Protein AF-A0A7C5MKE1-F1 (afdb_monomer)

Foldseek 3Di:
DDDDPPPVQPPLVPQDFDALDPLRPDSLLSSLLSLLVLCVQACLLCLDCVNFPFPPVLPVLSVCLNVLSVVLNVLSVVLVVLSVCLVPDDPVPVVVNVVSVVVNVVSVVVSLVSSLVSLVSQLVSLVVCVVCVVVVHGTGPFQQDADDRPDDDYPSHRPGSVVSSVVSNSSSVVSNVSSPDPDDDDPDD

Solvent-accessible surface area (backbone atoms only — not comparable to full-atom values): 10903 Å² total; per-residue (Å²): 139,77,82,76,80,78,77,80,47,88,58,67,75,74,56,73,73,45,59,76,42,102,65,52,80,53,66,64,58,13,41,55,45,28,53,50,51,48,42,55,67,52,48,52,53,41,56,29,74,88,30,48,41,48,38,75,75,57,41,61,57,45,62,46,50,62,56,56,49,52,54,50,54,49,54,54,52,53,50,49,52,49,44,46,47,55,74,67,52,59,84,87,47,52,72,62,45,53,52,45,52,56,47,47,62,51,51,54,54,49,50,55,52,52,51,51,52,52,41,52,53,51,43,53,54,49,49,50,49,57,50,39,46,74,73,71,42,84,37,66,75,48,44,78,39,64,25,72,61,89,79,72,97,44,92,49,50,72,31,30,28,49,55,40,50,52,48,50,47,51,47,37,51,52,52,49,51,57,73,66,59,85,75,80,78,76,91,77,131

Radius of gyration: 19.21 Å; Cα contacts (8 Å, |Δi|>4): 176; chains: 1; bounding box: 42×40×62 Å

pLDDT: mean 89.24, std 16.26, range [24.97, 98.19]

Nearest PDB structures (foldseek):
  8d9p-assembly1_A  TM=4.421E-01  e=5.742E-01  synthetic construct
  5vju-assembly1_A  TM=3.191E-01  e=3.465E-01  synthetic construct
  6z0c-assembly1_A  TM=4.442E-01  e=2.748E+00  Escherichia coli
  3mxl-assembly1_D  TM=6.143E-01  e=4.789E+00  Micromonospora sp. ATCC 39149

Secondary structure (DSSP, 8-state):
---------TTGGGS----SSTT---HHHHHHHHHHHHHHHHTTTTTSTTT--B-HHHHHHHTHHHHHHHHHHHHHHHHHHHHHHHHHS-TT-HHHHHHHHHHHHHHHHHHHHHHHHHHHHHHHHHHHHHHHHHTT---BS-TTPBP---SS--TTTTSBHHHHHHHHHHHHHHHHHHHT---------

Mean predicted aligned error: 6.06 Å

Structure (mmCIF, N/CA/C/O backbone):
data_AF-A0A7C5MKE1-F1
#
_entry.id   AF-A0A7C5MKE1-F1
#
loop_
_atom_site.group_PDB
_atom_site.id
_atom_site.type_symbol
_atom_site.label_atom_id
_atom_site.label_alt_id
_atom_site.label_comp_id
_atom_site.label_asym_id
_atom_site.label_entity_id
_atom_site.label_seq_id
_atom_site.pdbx_PDB_ins_code
_atom_site.Cartn_x
_atom_site.Cartn_y
_atom_site.Cartn_z
_atom_site.occupancy
_atom_site.B_iso_or_equiv
_atom_site.auth_seq_id
_atom_site.auth_comp_id
_atom_site.auth_asym_id
_atom_site.auth_atom_id
_atom_site.pdbx_PDB_model_num
ATOM 1 N N . MET A 1 1 ? 23.082 -26.680 0.682 1.00 35.75 1 MET A N 1
ATOM 2 C CA . MET A 1 1 ? 21.664 -26.332 0.471 1.00 35.75 1 MET A CA 1
ATOM 3 C C . MET A 1 1 ? 21.021 -26.213 1.846 1.00 35.75 1 MET A C 1
ATOM 5 O O . MET A 1 1 ? 20.936 -27.216 2.541 1.00 35.75 1 MET A O 1
ATOM 9 N N . LYS A 1 2 ? 20.712 -24.998 2.304 1.00 24.97 2 LYS A N 1
ATOM 10 C CA . LYS A 1 2 ? 19.837 -24.786 3.466 1.00 24.97 2 LYS A CA 1
ATOM 11 C C . LYS A 1 2 ? 18.535 -24.203 2.920 1.00 24.97 2 LYS A C 1
ATOM 13 O O . LYS A 1 2 ? 18.631 -23.365 2.022 1.00 24.97 2 LYS A O 1
ATOM 18 N N . PRO A 1 3 ? 17.371 -24.687 3.372 1.00 33.16 3 PRO A N 1
ATOM 19 C CA . PRO A 1 3 ? 16.098 -24.226 2.852 1.00 33.16 3 PRO A CA 1
ATOM 20 C C . PRO A 1 3 ? 15.946 -22.737 3.164 1.00 33.16 3 PRO A C 1
ATOM 22 O O . PRO A 1 3 ? 16.321 -22.279 4.244 1.00 33.16 3 PRO A O 1
ATOM 25 N N . VAL A 1 4 ? 15.437 -22.000 2.181 1.00 44.72 4 VAL A N 1
ATOM 26 C CA . VAL A 1 4 ? 14.811 -20.697 2.398 1.00 44.72 4 VAL A CA 1
ATOM 27 C C . VAL A 1 4 ? 13.725 -20.947 3.443 1.00 44.72 4 VAL A C 1
ATOM 29 O O . VAL A 1 4 ? 12.919 -21.855 3.256 1.00 44.72 4 VAL A O 1
ATOM 32 N N . GLU A 1 5 ? 13.747 -20.242 4.574 1.00 41.97 5 GLU A N 1
ATOM 33 C CA . GLU A 1 5 ? 12.576 -20.233 5.450 1.00 41.97 5 GLU A CA 1
ATOM 34 C C . GLU A 1 5 ? 11.422 -19.681 4.611 1.00 41.97 5 GLU A C 1
ATOM 36 O O . GLU A 1 5 ? 11.420 -18.497 4.272 1.00 41.97 5 GLU A O 1
ATOM 41 N N . ASP A 1 6 ? 10.495 -20.557 4.220 1.00 45.78 6 ASP A N 1
ATOM 42 C CA . ASP A 1 6 ? 9.182 -20.184 3.708 1.00 45.78 6 ASP A CA 1
ATOM 43 C C . ASP A 1 6 ? 8.559 -19.265 4.758 1.00 45.78 6 ASP A C 1
ATOM 45 O O . ASP A 1 6 ? 8.039 -19.713 5.785 1.00 45.78 6 ASP A O 1
ATOM 49 N N . LYS A 1 7 ? 8.672 -17.950 4.556 1.00 61.09 7 LYS A N 1
ATOM 50 C CA . LYS A 1 7 ? 7.872 -17.008 5.324 1.00 61.09 7 LYS A CA 1
ATOM 51 C C . LYS A 1 7 ? 6.446 -17.209 4.849 1.00 61.09 7 LYS A C 1
ATOM 53 O O . LYS A 1 7 ? 6.052 -16.688 3.810 1.00 61.09 7 LYS A O 1
ATOM 58 N N . ASP A 1 8 ? 5.702 -18.010 5.600 1.00 73.06 8 ASP A N 1
ATOM 59 C CA . ASP A 1 8 ? 4.305 -18.302 5.316 1.00 73.06 8 ASP A CA 1
ATOM 60 C C . ASP A 1 8 ? 3.449 -17.060 5.621 1.00 73.06 8 ASP A C 1
ATOM 62 O O . ASP A 1 8 ? 2.837 -16.933 6.686 1.00 73.06 8 ASP A O 1
ATOM 66 N N . TYR A 1 9 ? 3.490 -16.080 4.712 1.00 87.44 9 TYR A N 1
ATOM 67 C CA . TYR A 1 9 ? 2.656 -14.884 4.770 1.00 87.44 9 TYR A CA 1
ATOM 68 C C . TYR A 1 9 ? 1.193 -15.303 4.714 1.00 87.44 9 TYR A C 1
ATOM 70 O O . TYR A 1 9 ? 0.775 -16.007 3.798 1.00 87.44 9 TYR A O 1
ATOM 78 N N . LYS A 1 10 ? 0.392 -14.874 5.685 1.00 89.50 10 LYS A N 1
ATOM 79 C CA . LYS A 1 10 ? -1.001 -15.306 5.799 1.00 89.50 10 LYS A CA 1
ATOM 80 C C . LYS A 1 10 ? -1.863 -14.702 4.704 1.00 89.50 10 LYS A C 1
ATOM 82 O O . LYS A 1 10 ? -2.726 -15.409 4.187 1.00 89.50 10 LYS A O 1
ATOM 87 N N . ILE A 1 11 ? -1.626 -13.432 4.377 1.00 91.69 11 ILE A N 1
ATOM 88 C CA . ILE A 1 11 ? -2.434 -12.659 3.432 1.00 91.69 11 ILE A CA 1
ATOM 89 C C . ILE A 1 11 ? -1.716 -12.585 2.088 1.00 91.69 11 ILE A C 1
ATOM 91 O O . ILE A 1 11 ? -2.291 -12.973 1.071 1.00 91.69 11 ILE A O 1
ATOM 95 N N . LEU A 1 12 ? -0.444 -12.165 2.069 1.00 92.00 12 LEU A N 1
ATOM 96 C CA . LEU A 1 12 ? 0.248 -11.869 0.806 1.00 92.00 12 LEU A CA 1
ATOM 97 C C . LEU A 1 12 ? 0.360 -13.068 -0.143 1.00 92.00 12 LEU A C 1
ATOM 99 O O . LEU A 1 12 ? 0.267 -12.883 -1.353 1.00 92.00 12 LEU A O 1
ATOM 103 N N . ARG A 1 13 ? 0.502 -14.296 0.380 1.00 89.81 13 ARG A N 1
ATOM 104 C CA . ARG A 1 13 ? 0.639 -15.515 -0.444 1.00 89.81 13 ARG A CA 1
ATOM 105 C C . ARG A 1 13 ? -0.568 -15.793 -1.344 1.00 89.81 13 ARG A C 1
ATOM 107 O O . ARG A 1 13 ? -0.444 -16.524 -2.321 1.00 89.81 13 ARG A O 1
ATOM 114 N N . HIS A 1 14 ? -1.731 -15.246 -0.995 1.00 90.31 14 HIS A N 1
ATOM 115 C CA . HIS A 1 14 ? -2.983 -15.449 -1.726 1.00 90.31 14 HIS A CA 1
ATOM 116 C C . HIS A 1 14 ? -3.255 -14.347 -2.747 1.00 90.31 14 HIS A C 1
ATOM 118 O O . HIS A 1 14 ? -4.240 -14.429 -3.480 1.00 90.31 14 HIS A O 1
ATOM 124 N N . ILE A 1 15 ? -2.409 -13.314 -2.806 1.00 92.88 15 ILE A N 1
ATOM 125 C CA . ILE A 1 15 ? -2.589 -12.204 -3.735 1.00 92.88 15 ILE A CA 1
ATOM 126 C C . ILE A 1 15 ? -1.927 -12.571 -5.070 1.00 92.88 15 ILE A C 1
ATOM 128 O O . ILE A 1 15 ? -0.704 -12.725 -5.127 1.00 92.88 15 ILE A O 1
ATOM 132 N N . PRO A 1 16 ? -2.699 -12.701 -6.163 1.00 92.19 16 PRO A N 1
ATOM 133 C CA . PRO A 1 16 ? -2.127 -12.955 -7.477 1.00 92.19 16 PRO A CA 1
ATOM 134 C C . PRO A 1 16 ? -1.278 -11.766 -7.939 1.00 92.19 16 PRO A C 1
ATOM 136 O O . PRO A 1 16 ? -1.668 -10.606 -7.793 1.00 92.19 16 PRO A O 1
ATOM 139 N N . VAL A 1 17 ? -0.120 -12.067 -8.530 1.00 93.69 17 VAL A N 1
ATOM 140 C CA . VAL A 1 17 ? 0.791 -11.051 -9.062 1.00 93.69 17 VAL A CA 1
ATOM 141 C C . VAL A 1 17 ? 0.460 -10.768 -10.522 1.00 93.69 17 VAL A C 1
ATOM 143 O O . VAL A 1 17 ? 0.542 -11.648 -11.380 1.00 93.69 17 VAL A O 1
ATOM 146 N N . PHE A 1 18 ? 0.138 -9.512 -10.809 1.00 93.00 18 PHE A N 1
ATOM 147 C CA . PHE A 1 18 ? -0.089 -8.992 -12.148 1.00 93.00 18 PHE A CA 1
ATOM 148 C C . PHE A 1 18 ? 0.987 -7.974 -12.524 1.00 93.00 18 PHE A C 1
ATOM 150 O O . PHE A 1 18 ? 1.465 -7.216 -11.672 1.00 93.00 18 PHE A O 1
ATOM 157 N N . PRO A 1 19 ? 1.376 -7.918 -13.806 1.00 93.94 19 PRO A N 1
ATOM 158 C CA . PRO A 1 19 ? 2.327 -6.922 -14.248 1.00 93.94 19 PRO A CA 1
ATOM 159 C C . PRO A 1 19 ? 1.739 -5.513 -14.136 1.00 93.94 19 PRO A C 1
ATOM 161 O O . PRO A 1 19 ? 0.565 -5.296 -14.437 1.00 93.94 19 PRO A O 1
ATOM 164 N N . LEU A 1 20 ? 2.576 -4.540 -13.755 1.00 95.31 20 LEU A N 1
ATOM 165 C CA . LEU A 1 20 ? 2.200 -3.118 -13.747 1.00 95.31 20 LEU A CA 1
ATOM 166 C C . LEU A 1 20 ? 1.649 -2.676 -15.112 1.00 95.31 20 LEU A C 1
ATOM 168 O O . LEU A 1 20 ? 0.675 -1.932 -15.197 1.00 95.31 20 LEU A O 1
ATOM 172 N N . ASN A 1 21 ? 2.293 -3.137 -16.183 1.00 93.94 21 ASN A N 1
ATOM 173 C CA . ASN A 1 21 ? 1.837 -3.048 -17.563 1.00 93.94 21 ASN A CA 1
ATOM 174 C C . ASN A 1 21 ? 2.586 -4.084 -18.421 1.00 93.94 21 ASN A C 1
ATOM 176 O O . ASN A 1 21 ? 3.491 -4.761 -17.937 1.00 93.94 21 ASN A O 1
ATOM 180 N N . GLU A 1 22 ? 2.259 -4.164 -19.711 1.00 94.19 22 GLU A N 1
ATOM 181 C CA . GLU A 1 22 ? 2.891 -5.085 -20.674 1.00 94.19 22 GLU A CA 1
ATOM 182 C C . GLU A 1 22 ? 4.424 -4.937 -20.812 1.00 94.19 22 GLU A C 1
ATOM 184 O O . GLU A 1 22 ? 5.090 -5.850 -21.295 1.00 94.19 22 GLU A O 1
ATOM 189 N N . TYR A 1 23 ? 4.999 -3.815 -20.364 1.00 94.19 23 TYR A N 1
ATOM 190 C CA . TYR A 1 23 ? 6.435 -3.524 -20.440 1.00 94.19 23 TYR A CA 1
ATOM 191 C C . TYR A 1 23 ? 7.182 -3.843 -19.134 1.00 94.19 23 TYR A C 1
ATOM 193 O O . TYR A 1 23 ? 8.414 -3.839 -19.107 1.00 94.19 23 TYR A O 1
ATOM 201 N N . SER A 1 24 ? 6.467 -4.126 -18.040 1.00 93.00 24 SER A N 1
ATOM 202 C CA . SER A 1 24 ? 7.063 -4.370 -16.726 1.00 93.00 24 SER A CA 1
ATOM 203 C C . SER A 1 24 ? 7.511 -5.818 -16.554 1.00 93.00 24 SER A C 1
ATOM 205 O O . SER A 1 24 ? 6.721 -6.716 -16.260 1.00 93.00 24 SER A O 1
ATOM 207 N N . LYS A 1 25 ? 8.823 -6.032 -16.687 1.00 90.88 25 LYS A N 1
ATOM 208 C CA . LYS A 1 25 ? 9.481 -7.335 -16.474 1.00 90.88 25 LYS A CA 1
ATOM 209 C C . LYS A 1 25 ? 10.006 -7.518 -15.044 1.00 90.88 25 LYS A C 1
ATOM 211 O O . LYS A 1 25 ? 10.405 -8.620 -14.677 1.00 90.88 25 LYS A O 1
ATOM 216 N N . ASN A 1 26 ? 10.022 -6.454 -14.239 1.00 91.31 26 ASN A N 1
ATOM 217 C CA . ASN A 1 26 ? 10.527 -6.496 -12.870 1.00 91.31 26 ASN A CA 1
ATOM 218 C C . ASN A 1 26 ? 9.478 -7.123 -11.931 1.00 91.31 26 ASN A C 1
ATOM 220 O O . ASN A 1 26 ? 8.448 -6.515 -11.636 1.00 91.31 26 ASN A O 1
ATOM 224 N N . GLN A 1 27 ? 9.762 -8.338 -11.451 1.00 91.62 27 GLN A N 1
ATOM 225 C CA . GLN A 1 27 ? 8.882 -9.088 -10.549 1.00 91.62 27 GLN A CA 1
ATOM 226 C C . GLN A 1 27 ? 8.643 -8.384 -9.208 1.00 91.62 27 GLN A C 1
ATOM 228 O O . GLN A 1 27 ? 7.559 -8.516 -8.645 1.00 91.62 27 GLN A O 1
ATOM 233 N N . GLU A 1 28 ? 9.600 -7.594 -8.715 1.00 92.25 28 GLU A N 1
ATOM 234 C CA . GLU A 1 28 ? 9.410 -6.787 -7.507 1.00 92.25 28 GLU A CA 1
ATOM 235 C C . GLU A 1 28 ? 8.318 -5.754 -7.707 1.00 92.25 28 GLU A C 1
ATOM 237 O O . GLU A 1 28 ? 7.365 -5.691 -6.940 1.00 92.25 28 GLU A O 1
ATOM 242 N N . ILE A 1 29 ? 8.442 -4.969 -8.778 1.00 94.25 29 ILE A N 1
ATOM 243 C CA . ILE A 1 29 ? 7.505 -3.894 -9.083 1.00 94.25 29 ILE A CA 1
ATOM 244 C C . ILE A 1 29 ? 6.120 -4.466 -9.344 1.00 94.25 29 ILE A C 1
ATOM 246 O O . ILE A 1 29 ? 5.141 -3.914 -8.855 1.00 94.25 29 ILE A O 1
ATOM 250 N N . ASN A 1 30 ? 6.034 -5.593 -10.049 1.00 95.56 30 ASN A N 1
ATOM 251 C CA . ASN A 1 30 ? 4.767 -6.274 -10.300 1.00 95.56 30 ASN A CA 1
ATOM 252 C C . ASN A 1 30 ? 4.124 -6.776 -8.997 1.00 95.56 30 ASN A C 1
ATOM 254 O O . ASN A 1 30 ? 2.926 -6.582 -8.785 1.00 95.56 30 ASN A O 1
ATOM 258 N N . THR A 1 31 ? 4.914 -7.353 -8.090 1.00 95.25 31 THR A N 1
ATOM 259 C CA . THR A 1 31 ? 4.436 -7.806 -6.775 1.00 95.25 31 THR A CA 1
ATOM 260 C C . THR A 1 31 ? 3.957 -6.630 -5.918 1.00 95.25 31 THR A C 1
ATOM 262 O O . THR A 1 31 ? 2.824 -6.641 -5.443 1.00 95.25 31 THR A O 1
ATOM 265 N N . ILE A 1 32 ? 4.763 -5.568 -5.790 1.00 96.44 32 ILE A N 1
ATOM 266 C CA . ILE A 1 32 ? 4.399 -4.360 -5.029 1.00 96.44 32 ILE A CA 1
ATOM 267 C C . ILE A 1 32 ? 3.144 -3.711 -5.613 1.00 96.44 32 ILE A C 1
ATOM 269 O O . ILE A 1 32 ? 2.231 -3.351 -4.872 1.00 96.44 32 ILE A O 1
ATOM 273 N N . TRP A 1 33 ? 3.074 -3.591 -6.938 1.00 97.50 33 TRP A N 1
ATOM 274 C CA . TRP A 1 33 ? 1.903 -3.073 -7.637 1.00 97.50 33 TRP A CA 1
ATOM 275 C C . TRP A 1 33 ? 0.651 -3.895 -7.325 1.00 97.50 33 TRP A C 1
ATOM 277 O O . TRP A 1 33 ? -0.402 -3.334 -7.031 1.00 97.50 33 TRP A O 1
ATOM 287 N N . SER A 1 34 ? 0.760 -5.221 -7.340 1.00 97.00 34 SER A N 1
ATOM 288 C CA . SER A 1 34 ? -0.363 -6.118 -7.050 1.00 97.00 34 SER A CA 1
ATOM 289 C C . SER A 1 34 ? -0.845 -5.973 -5.609 1.00 97.00 34 SER A C 1
ATOM 291 O O . SER A 1 34 ? -2.045 -5.845 -5.376 1.00 97.00 34 SER A O 1
ATOM 293 N N . TYR A 1 35 ? 0.077 -5.888 -4.648 1.00 97.44 35 TYR A N 1
ATOM 294 C CA . TYR A 1 35 ? -0.259 -5.655 -3.242 1.00 97.44 35 TYR A CA 1
ATOM 295 C C . TYR A 1 35 ? -0.880 -4.273 -3.011 1.00 97.44 35 TYR A C 1
ATOM 297 O O . TYR A 1 35 ? -1.813 -4.150 -2.223 1.00 97.44 35 TYR A O 1
ATOM 305 N N . LEU A 1 36 ? -0.432 -3.234 -3.723 1.00 97.69 36 LEU A N 1
ATOM 306 C CA . LEU A 1 36 ? -1.062 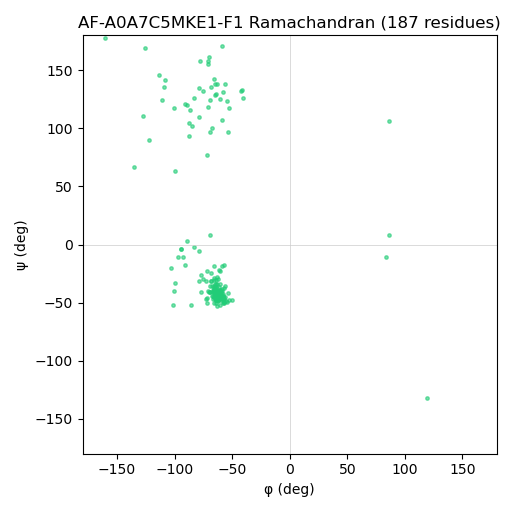-1.911 -3.661 1.00 97.69 36 LEU A CA 1
ATOM 307 C C . LEU A 1 36 ? -2.478 -1.916 -4.245 1.00 97.69 36 LEU A C 1
ATOM 309 O O . LEU A 1 36 ? -3.370 -1.320 -3.649 1.00 97.69 36 LEU A O 1
ATOM 313 N N . ASN A 1 37 ? -2.716 -2.608 -5.361 1.0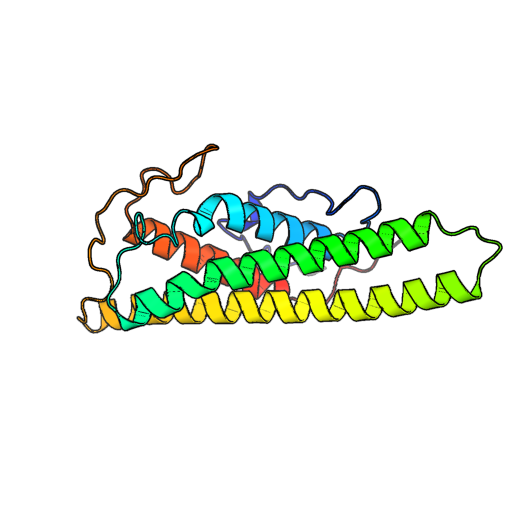0 96.25 37 ASN A N 1
ATOM 314 C CA . ASN A 1 37 ? -4.072 -2.738 -5.903 1.00 96.25 37 ASN A CA 1
ATOM 315 C C . ASN A 1 37 ? -4.984 -3.528 -4.966 1.00 96.25 37 ASN A C 1
ATOM 317 O O . ASN A 1 37 ? -6.126 -3.124 -4.754 1.00 96.25 37 ASN A O 1
ATOM 321 N N . PHE A 1 38 ? -4.475 -4.610 -4.373 1.00 95.62 38 PHE A N 1
ATOM 322 C CA . PHE A 1 38 ? -5.187 -5.341 -3.331 1.00 95.62 38 PHE A CA 1
ATOM 323 C C . PHE A 1 38 ? -5.533 -4.414 -2.162 1.00 95.62 38 PHE A C 1
ATOM 325 O O . PHE A 1 38 ? -6.689 -4.350 -1.763 1.00 95.62 38 PHE A O 1
ATOM 332 N N . PHE A 1 39 ? -4.580 -3.606 -1.687 1.00 97.06 39 PHE A N 1
ATOM 333 C CA . PHE A 1 39 ? -4.849 -2.620 -0.643 1.00 97.06 39 PHE A CA 1
ATOM 334 C C . PHE A 1 39 ? -5.948 -1.625 -1.037 1.00 97.06 39 PHE A C 1
ATOM 336 O O . PHE A 1 39 ? -6.841 -1.343 -0.241 1.00 97.06 39 PHE A O 1
ATOM 343 N N . GLY A 1 40 ? -5.899 -1.107 -2.266 1.00 95.44 40 GLY A N 1
ATOM 344 C CA . GLY A 1 40 ? -6.901 -0.179 -2.783 1.00 95.44 40 GLY A CA 1
ATOM 345 C C . GLY A 1 40 ? -8.303 -0.775 -2.828 1.00 95.44 40 GLY A C 1
ATOM 346 O O . GLY A 1 40 ? -9.271 -0.088 -2.512 1.00 95.44 40 GLY A O 1
ATOM 347 N N . LYS A 1 41 ? -8.404 -2.050 -3.204 1.00 93.56 41 LYS A N 1
ATOM 348 C CA . LYS A 1 41 ? -9.668 -2.780 -3.273 1.00 93.56 41 LYS A CA 1
ATOM 349 C C . LYS A 1 41 ? -10.212 -3.123 -1.886 1.00 93.56 41 LYS A C 1
ATOM 351 O O . LYS A 1 41 ? -11.391 -2.911 -1.630 1.00 93.56 41 LYS A O 1
ATOM 356 N N . GLU A 1 42 ? -9.362 -3.650 -1.013 1.00 92.81 42 GLU A N 1
ATOM 357 C CA . GLU A 1 42 ? -9.785 -4.200 0.275 1.00 92.81 42 GLU A CA 1
ATOM 358 C C . GLU A 1 42 ? -9.885 -3.122 1.353 1.00 92.81 42 GLU A C 1
ATOM 360 O O . GLU A 1 42 ? -10.913 -2.971 2.002 1.00 92.81 42 GLU A O 1
ATOM 365 N N . TYR A 1 43 ? -8.833 -2.326 1.546 1.00 95.94 43 TYR A N 1
ATOM 366 C CA . TYR A 1 43 ? -8.699 -1.511 2.755 1.00 95.94 43 TYR A CA 1
ATOM 367 C C . TYR A 1 43 ? -9.025 -0.033 2.553 1.00 95.94 43 TYR A C 1
ATOM 369 O O . TYR A 1 43 ? -9.332 0.656 3.526 1.00 95.94 43 TYR A O 1
ATOM 377 N N . LEU A 1 44 ? -9.002 0.486 1.323 1.00 94.44 44 LEU A N 1
ATOM 378 C CA . LEU A 1 44 ? -9.266 1.911 1.096 1.00 94.44 44 LEU A CA 1
ATOM 379 C C . LEU A 1 44 ? -10.703 2.299 1.478 1.00 94.44 44 LEU A C 1
ATOM 381 O O . LEU A 1 44 ? -10.913 3.325 2.122 1.00 94.44 44 LEU A O 1
ATOM 385 N N . GLY A 1 45 ? -11.684 1.453 1.142 1.00 93.12 45 GLY A N 1
ATOM 386 C CA . GLY A 1 45 ? -13.079 1.629 1.563 1.00 93.12 45 GLY A CA 1
ATOM 387 C C . GLY A 1 45 ? -13.278 1.426 3.069 1.00 93.12 45 GLY A C 1
ATOM 388 O O . GLY A 1 45 ? -14.114 2.092 3.689 1.00 93.12 45 GLY A O 1
ATOM 389 N N . PHE A 1 46 ? -12.479 0.554 3.686 1.00 95.50 46 PHE A N 1
ATOM 390 C CA . PHE A 1 46 ? -12.473 0.351 5.134 1.00 95.50 46 PHE A CA 1
ATOM 391 C C . PHE A 1 46 ? -11.957 1.580 5.891 1.00 95.50 46 PHE A C 1
ATOM 393 O O . PHE A 1 46 ? -12.557 1.977 6.886 1.00 95.50 46 PHE A O 1
ATOM 400 N N . LEU A 1 47 ? -10.930 2.259 5.373 1.00 96.00 47 LEU A N 1
ATOM 401 C CA . LEU A 1 47 ? -10.399 3.511 5.927 1.00 96.00 47 LEU A CA 1
ATOM 402 C C . LEU A 1 47 ? -11.346 4.718 5.763 1.00 96.00 47 LEU A C 1
ATOM 404 O O . LEU A 1 47 ? -10.965 5.848 6.055 1.00 96.00 47 LEU A O 1
ATOM 408 N N . SER A 1 48 ? -12.586 4.522 5.319 1.00 94.44 48 SER A N 1
ATOM 409 C CA . SER A 1 48 ? -13.593 5.581 5.301 1.00 94.44 48 SER A CA 1
ATOM 410 C C . SER A 1 48 ? -14.196 5.822 6.688 1.00 94.44 48 SER A C 1
ATOM 412 O O . SER A 1 48 ? -14.263 4.932 7.538 1.00 94.44 48 SER A O 1
ATOM 414 N N . ASN A 1 49 ? -14.754 7.017 6.894 1.00 93.31 49 ASN A N 1
ATOM 415 C CA . ASN A 1 49 ? -15.511 7.324 8.110 1.00 93.31 49 ASN A CA 1
ATOM 416 C C . ASN A 1 49 ? -16.748 6.435 8.310 1.00 93.31 49 ASN A C 1
ATOM 418 O O . ASN A 1 49 ? -17.240 6.287 9.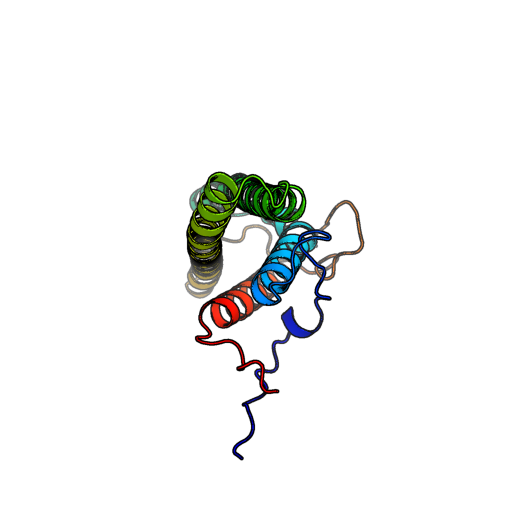428 1.00 93.31 49 ASN A O 1
ATOM 422 N N . GLN A 1 50 ? -17.265 5.856 7.226 1.00 93.19 50 GLN A N 1
ATOM 423 C CA . GLN A 1 50 ? -18.394 4.943 7.281 1.00 93.19 50 GLN A CA 1
ATOM 424 C C . GLN A 1 50 ? -18.012 3.614 7.932 1.00 93.19 50 GLN A C 1
ATOM 426 O O . GLN A 1 50 ? -18.799 3.109 8.727 1.00 93.19 50 GLN A O 1
ATOM 431 N N . ASN A 1 51 ? -16.833 3.066 7.639 1.00 94.88 51 ASN A N 1
ATOM 432 C CA . ASN A 1 51 ? -16.435 1.735 8.102 1.00 94.88 51 ASN A CA 1
ATOM 433 C C . ASN A 1 51 ? -15.524 1.765 9.334 1.00 94.88 51 ASN A C 1
ATOM 435 O O . ASN A 1 51 ? -15.655 0.902 10.198 1.00 94.88 51 ASN A O 1
ATOM 439 N N . LEU A 1 52 ? -14.664 2.777 9.462 1.00 96.56 52 LEU A N 1
ATOM 440 C CA . LEU A 1 52 ? -13.716 2.902 10.566 1.00 96.56 52 LEU A CA 1
ATOM 441 C C . LEU A 1 52 ? -13.931 4.220 11.311 1.00 96.56 52 LEU A C 1
ATOM 443 O O . LEU A 1 52 ? -13.336 5.248 10.982 1.00 96.56 52 LEU A O 1
ATOM 447 N N . LYS A 1 53 ? -14.799 4.197 12.325 1.00 97.00 53 LYS A N 1
ATOM 448 C CA . LYS A 1 53 ? -15.136 5.380 13.125 1.00 97.00 53 LYS A CA 1
ATOM 449 C C . LYS A 1 53 ? -14.192 5.517 14.318 1.00 97.00 53 LYS A C 1
ATOM 451 O O . LYS A 1 53 ? -14.135 4.627 15.164 1.00 97.00 53 LYS A O 1
ATOM 456 N N . LEU A 1 54 ? -13.471 6.633 14.376 1.00 97.19 54 LEU A N 1
ATOM 457 C CA . LEU A 1 54 ? -12.396 6.867 15.338 1.00 97.19 54 LEU A CA 1
ATOM 458 C C . LEU A 1 54 ? -12.624 8.162 16.125 1.00 97.19 54 LEU A C 1
ATOM 460 O O . LEU A 1 54 ? -13.474 8.978 15.761 1.00 97.19 54 LEU A O 1
ATOM 464 N N . ASP A 1 55 ? -11.836 8.375 17.175 1.00 95.06 55 ASP A N 1
ATOM 465 C CA . ASP A 1 55 ? -11.717 9.681 17.822 1.00 95.06 55 ASP A CA 1
ATOM 466 C C . ASP A 1 55 ? -11.235 10.769 16.832 1.00 95.06 55 ASP A C 1
ATOM 468 O O . ASP A 1 55 ? -10.849 10.503 15.688 1.00 95.06 55 ASP A O 1
ATOM 472 N N . TYR A 1 56 ? -11.268 12.032 17.259 1.00 92.38 56 TYR A N 1
ATOM 473 C CA . TYR A 1 56 ? -10.925 13.157 16.383 1.00 92.38 56 TYR A CA 1
ATOM 474 C C . TYR A 1 56 ? -9.482 13.079 15.857 1.00 92.38 56 TYR A C 1
ATOM 476 O O . TYR A 1 56 ? -9.232 13.326 14.674 1.00 92.38 56 TYR A O 1
ATOM 484 N N . SER A 1 57 ? -8.535 12.721 16.727 1.00 92.56 57 SER A N 1
ATOM 485 C CA . SER A 1 57 ? -7.111 12.725 16.395 1.00 92.56 57 SE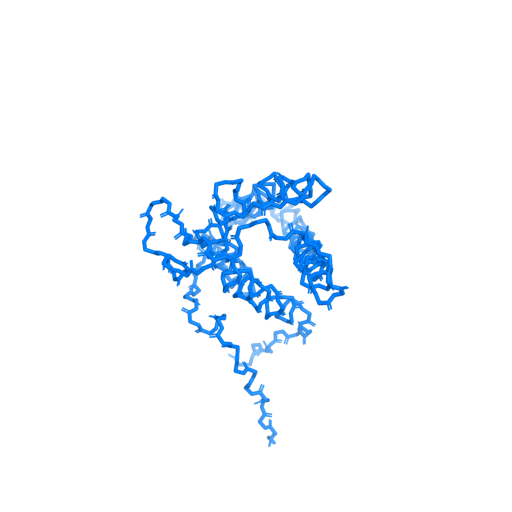R A CA 1
ATOM 486 C C . SER A 1 57 ? -6.756 11.657 15.355 1.00 92.56 57 SER A C 1
ATOM 488 O O . SER A 1 57 ? -6.067 11.961 14.375 1.00 92.56 57 SER A O 1
ATOM 490 N N . HIS A 1 58 ? -7.284 10.441 15.505 1.00 95.81 58 HIS A N 1
ATOM 491 C CA . HIS A 1 58 ? -7.044 9.344 14.574 1.00 95.81 58 HIS A CA 1
ATOM 492 C C . HIS A 1 58 ? -7.902 9.467 13.314 1.00 95.81 58 HIS A C 1
ATOM 494 O O . HIS A 1 58 ? -7.426 9.123 12.235 1.00 95.81 58 HIS A O 1
ATOM 500 N N . SER A 1 59 ? -9.109 10.038 13.393 1.00 95.75 59 SER A N 1
ATOM 501 C CA . SER A 1 59 ? -9.915 10.337 12.198 1.00 95.75 59 SER A CA 1
ATOM 502 C C . SER A 1 59 ? -9.172 11.262 11.231 1.00 95.75 59 SER A C 1
ATOM 504 O O . SER A 1 59 ? -9.130 10.995 10.033 1.00 95.75 59 SER A O 1
ATOM 506 N N . TYR A 1 60 ? -8.504 12.302 11.743 1.00 94.44 60 TYR A N 1
ATOM 507 C CA . TYR A 1 60 ? -7.706 13.200 10.904 1.00 94.44 60 TYR A CA 1
ATOM 508 C C . TYR A 1 60 ? -6.512 12.497 10.237 1.00 94.44 60 TYR A C 1
ATOM 510 O O . TYR A 1 60 ? -6.139 12.841 9.116 1.00 94.44 60 TYR A O 1
ATOM 518 N N . GLN A 1 61 ? -5.893 11.523 10.909 1.00 95.56 61 GLN A N 1
ATOM 519 C CA . GLN A 1 61 ? -4.810 10.728 10.318 1.00 95.56 61 GLN A CA 1
ATOM 520 C C . GLN A 1 61 ? -5.340 9.764 9.254 1.00 95.56 61 GLN A C 1
ATOM 522 O O . GLN A 1 61 ? -4.796 9.723 8.152 1.00 95.56 61 GLN A O 1
ATOM 527 N N . ARG A 1 62 ? -6.435 9.058 9.555 1.00 97.06 62 ARG A N 1
ATOM 528 C CA . ARG A 1 62 ? -7.131 8.138 8.646 1.00 97.06 62 ARG A CA 1
ATOM 529 C C . ARG A 1 62 ? -7.417 8.792 7.291 1.00 97.06 62 ARG A C 1
ATOM 531 O O . ARG A 1 62 ? -7.101 8.222 6.250 1.00 97.06 62 ARG A O 1
ATOM 538 N N . ASP A 1 63 ? -7.959 10.008 7.308 1.00 95.38 63 ASP A N 1
ATOM 539 C CA . ASP A 1 63 ? -8.408 10.707 6.097 1.00 95.38 63 ASP A CA 1
ATOM 540 C C . ASP A 1 63 ? -7.258 11.073 5.137 1.00 95.38 63 ASP A C 1
ATOM 542 O O . ASP A 1 63 ? -7.484 11.284 3.944 1.00 95.38 63 ASP A O 1
ATOM 546 N N . LYS A 1 64 ? -6.005 11.095 5.613 1.00 96.19 64 LYS A N 1
ATOM 547 C CA . LYS A 1 64 ? -4.828 11.362 4.768 1.00 96.19 64 LYS A CA 1
ATOM 548 C C . LYS A 1 64 ? -4.480 10.196 3.852 1.00 96.19 64 LYS A C 1
ATOM 550 O O . LYS A 1 64 ? -4.004 10.430 2.741 1.00 96.19 64 LYS A O 1
ATOM 555 N N . PHE A 1 65 ? -4.749 8.958 4.275 1.00 97.31 65 PHE A N 1
ATOM 556 C CA . PHE A 1 65 ? -4.323 7.769 3.533 1.00 97.31 65 PHE A CA 1
ATOM 557 C C . PHE A 1 65 ? -4.953 7.670 2.148 1.00 97.31 65 PHE A C 1
ATOM 559 O O . PHE A 1 65 ? -4.323 7.134 1.241 1.00 97.31 65 PHE A O 1
ATOM 566 N N . TYR A 1 66 ? -6.146 8.237 1.945 1.00 95.81 66 TYR A N 1
ATOM 567 C CA . TYR A 1 66 ? -6.747 8.289 0.614 1.00 95.81 66 TYR A CA 1
ATOM 568 C C . TYR A 1 66 ? -5.903 9.116 -0.363 1.00 95.81 66 TYR A C 1
ATOM 570 O O . TYR A 1 66 ? -5.658 8.691 -1.493 1.00 95.81 66 TYR A O 1
ATOM 578 N N . GLY A 1 67 ? -5.426 10.286 0.068 1.00 96.56 67 GLY A N 1
ATOM 579 C CA . GLY A 1 67 ? -4.537 11.126 -0.736 1.00 96.56 67 GLY A CA 1
ATOM 580 C C . GLY A 1 67 ? -3.185 10.455 -0.967 1.00 96.56 67 GLY A C 1
ATOM 581 O O . GLY A 1 67 ? -2.763 10.302 -2.111 1.00 96.56 67 GLY A O 1
ATOM 582 N N . GLU A 1 68 ? -2.558 9.971 0.108 1.00 97.38 68 GLU A N 1
ATOM 583 C CA . GLU A 1 68 ? -1.240 9.324 0.047 1.00 97.38 68 GLU A CA 1
ATOM 584 C C . GLU A 1 68 ? -1.235 8.085 -0.862 1.00 97.38 68 GLU A C 1
ATOM 586 O O . GLU A 1 68 ? -0.303 7.894 -1.647 1.00 97.38 68 GLU A O 1
ATOM 591 N N . TYR A 1 69 ? -2.293 7.270 -0.810 1.00 98.19 69 TYR A N 1
ATOM 592 C CA . TYR A 1 69 ? -2.459 6.116 -1.690 1.00 98.19 69 TYR A CA 1
ATOM 593 C C . TYR A 1 69 ? -2.589 6.533 -3.160 1.00 98.19 69 TYR A C 1
ATOM 595 O O . TYR A 1 69 ? -1.902 5.985 -4.023 1.00 98.19 69 TYR A O 1
ATOM 603 N N . ASN A 1 70 ? -3.437 7.518 -3.467 1.00 97.75 70 ASN A N 1
ATOM 604 C CA . ASN A 1 70 ? -3.635 7.966 -4.847 1.00 97.75 70 ASN A CA 1
ATOM 605 C C . ASN A 1 70 ? -2.369 8.589 -5.444 1.00 97.75 70 ASN A C 1
ATOM 607 O O . ASN A 1 70 ? -2.049 8.329 -6.609 1.00 97.75 70 ASN A O 1
ATOM 611 N N . ASP A 1 71 ? -1.624 9.352 -4.645 1.00 97.38 71 ASP A N 1
ATOM 612 C CA . ASP A 1 71 ? -0.319 9.876 -5.039 1.00 97.38 71 ASP A CA 1
ATOM 613 C C . ASP A 1 71 ? 0.658 8.734 -5.334 1.00 97.38 71 ASP A C 1
ATOM 615 O O . ASP A 1 71 ? 1.329 8.750 -6.366 1.00 97.38 71 ASP A O 1
ATOM 619 N N . LEU A 1 72 ? 0.696 7.697 -4.492 1.00 97.38 72 LEU A N 1
ATOM 620 C CA . LEU A 1 72 ? 1.544 6.527 -4.718 1.00 97.38 72 LEU A CA 1
ATOM 621 C C . LEU A 1 72 ? 1.175 5.793 -6.017 1.00 97.38 72 LEU A C 1
ATOM 623 O O . LEU A 1 72 ? 2.049 5.533 -6.845 1.00 97.38 72 LEU A O 1
ATOM 627 N N . ILE A 1 73 ? -0.112 5.522 -6.249 1.00 98.12 73 ILE A N 1
ATOM 628 C CA . ILE A 1 73 ? -0.599 4.883 -7.482 1.00 98.12 73 ILE A CA 1
ATOM 629 C C . ILE A 1 73 ? -0.239 5.701 -8.723 1.00 98.12 73 ILE A C 1
ATOM 631 O O . ILE A 1 73 ? 0.118 5.133 -9.761 1.00 98.12 73 ILE A O 1
ATOM 635 N N . LYS A 1 74 ? -0.306 7.032 -8.640 1.00 97.62 74 LYS A N 1
ATOM 636 C CA . LYS A 1 74 ? 0.099 7.914 -9.737 1.00 97.62 74 LYS A CA 1
ATOM 637 C C . LYS A 1 74 ? 1.581 7.743 -10.077 1.00 97.62 74 LYS A C 1
ATOM 639 O O . LYS A 1 74 ? 1.892 7.577 -11.255 1.00 97.62 74 LYS A O 1
ATOM 644 N N . VAL A 1 75 ? 2.467 7.696 -9.080 1.00 96.25 75 VAL A N 1
ATOM 645 C CA . VAL A 1 75 ? 3.912 7.486 -9.306 1.00 96.25 75 VAL A CA 1
ATOM 646 C C . VAL A 1 75 ? 4.178 6.122 -9.959 1.00 96.25 75 VAL A C 1
ATOM 648 O O . VAL A 1 75 ? 4.966 6.034 -10.899 1.00 96.25 75 VAL A O 1
ATOM 651 N N . PHE A 1 76 ? 3.467 5.059 -9.560 1.00 97.75 76 PHE A N 1
ATOM 652 C CA . PHE A 1 76 ? 3.567 3.753 -10.235 1.00 97.75 76 PHE A CA 1
ATOM 653 C C . PHE A 1 76 ? 3.155 3.823 -11.711 1.00 97.75 76 PHE A C 1
ATOM 655 O O . PHE A 1 76 ? 3.837 3.275 -12.579 1.00 97.75 76 PHE A O 1
ATOM 662 N N . LYS A 1 77 ? 2.066 4.530 -12.029 1.00 97.00 77 LYS A N 1
ATOM 663 C CA . LYS A 1 77 ? 1.626 4.722 -13.421 1.00 97.00 77 LYS A CA 1
ATOM 664 C C . LYS A 1 77 ? 2.640 5.530 -14.236 1.00 97.00 77 LYS A C 1
ATOM 666 O O . LYS A 1 77 ? 2.887 5.203 -15.397 1.00 97.00 77 LYS A O 1
ATOM 671 N N . GLU A 1 78 ? 3.248 6.554 -13.642 1.00 96.81 78 GLU A N 1
ATOM 672 C CA . GLU A 1 78 ? 4.317 7.345 -14.265 1.00 96.81 78 GLU A CA 1
ATOM 673 C C . GLU A 1 78 ? 5.553 6.489 -14.565 1.00 96.81 78 GLU A C 1
ATOM 675 O O . GLU A 1 78 ? 6.058 6.525 -15.688 1.00 96.81 78 GLU A O 1
ATOM 680 N N . TYR A 1 79 ? 5.969 5.633 -13.630 1.00 97.50 79 TYR A N 1
ATOM 681 C CA . TYR A 1 79 ? 7.028 4.650 -13.865 1.00 97.50 79 TYR A CA 1
ATOM 682 C C . TYR A 1 79 ? 6.678 3.687 -15.008 1.00 97.50 79 TYR A C 1
ATOM 684 O O . TYR A 1 79 ? 7.477 3.484 -15.922 1.00 97.50 79 TYR A O 1
ATOM 692 N N . GLY A 1 80 ? 5.445 3.173 -15.044 1.00 97.06 80 GLY A N 1
ATOM 693 C CA . GLY A 1 80 ? 4.965 2.353 -16.158 1.00 97.06 80 GLY A CA 1
ATOM 694 C C . GLY A 1 80 ? 5.054 3.064 -17.518 1.00 97.06 80 GLY A C 1
ATOM 695 O O . GLY A 1 80 ? 5.411 2.440 -18.522 1.00 97.06 80 GLY A O 1
ATOM 696 N N . ASN A 1 81 ? 4.794 4.373 -17.563 1.00 96.88 81 ASN A N 1
ATOM 697 C CA . ASN A 1 81 ? 4.950 5.179 -18.778 1.00 96.88 81 ASN A CA 1
ATOM 698 C C . ASN A 1 81 ? 6.418 5.345 -19.198 1.00 96.88 81 ASN A C 1
ATOM 700 O O . ASN A 1 81 ? 6.689 5.445 -20.396 1.00 96.88 81 ASN A O 1
ATOM 704 N N . ILE A 1 82 ? 7.363 5.365 -18.254 1.00 96.56 82 ILE A N 1
ATOM 705 C CA . ILE A 1 82 ? 8.802 5.372 -18.557 1.00 96.56 82 ILE A CA 1
ATOM 706 C C . ILE A 1 82 ? 9.199 4.049 -19.218 1.00 96.56 82 ILE A C 1
ATOM 708 O O . ILE A 1 82 ? 9.852 4.069 -20.261 1.00 96.56 82 ILE A O 1
ATOM 712 N N . LEU A 1 83 ? 8.739 2.911 -18.686 1.00 96.50 83 LEU A N 1
ATOM 713 C CA . LEU A 1 83 ? 8.998 1.592 -19.281 1.00 96.50 83 LEU A CA 1
ATOM 714 C C . LEU A 1 83 ? 8.483 1.505 -20.723 1.00 96.50 83 LEU A C 1
ATOM 716 O O . LEU A 1 83 ? 9.215 1.095 -21.624 1.00 96.50 83 LEU A O 1
ATOM 720 N N . ARG A 1 84 ? 7.252 1.977 -20.964 1.00 96.44 84 ARG A N 1
ATOM 721 C CA . ARG A 1 84 ? 6.680 2.075 -22.316 1.00 96.44 84 ARG A CA 1
ATOM 722 C C . ARG A 1 84 ? 7.562 2.909 -23.246 1.00 96.44 84 ARG A C 1
ATOM 724 O O . ARG A 1 84 ? 7.793 2.518 -24.388 1.00 96.44 84 ARG A O 1
ATOM 731 N N . GLN A 1 85 ? 8.044 4.064 -22.787 1.00 95.19 85 GLN A N 1
ATOM 732 C CA . GLN A 1 85 ? 8.909 4.928 -23.596 1.00 95.19 85 GLN A CA 1
ATOM 733 C C . GLN A 1 85 ? 10.232 4.238 -23.940 1.00 95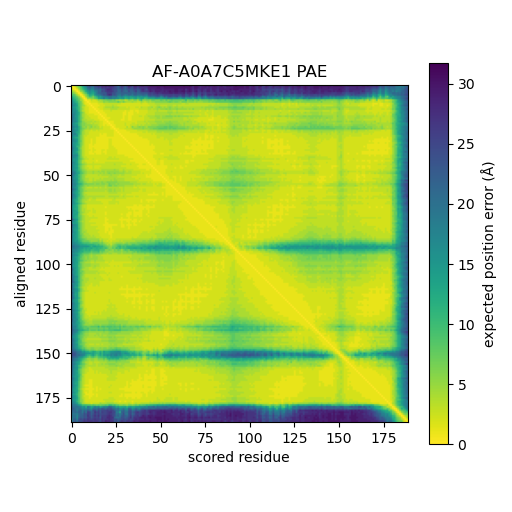.19 85 GLN A C 1
ATOM 735 O O . GLN A 1 85 ? 10.653 4.288 -25.090 1.00 95.19 85 GLN A O 1
ATOM 740 N N . ILE A 1 86 ? 10.862 3.540 -22.992 1.00 94.25 86 ILE A N 1
ATOM 741 C CA . ILE A 1 86 ? 12.115 2.807 -23.245 1.00 94.25 86 ILE A CA 1
ATOM 742 C C . ILE A 1 86 ? 11.941 1.769 -24.359 1.00 94.25 86 ILE A C 1
ATOM 744 O O . ILE A 1 86 ? 12.802 1.662 -25.234 1.00 94.25 86 ILE A O 1
ATOM 748 N N . GLU A 1 87 ? 10.839 1.019 -24.333 1.00 93.25 87 GLU A N 1
ATOM 749 C CA . GLU A 1 87 ? 10.574 -0.048 -25.307 1.00 93.25 87 GLU A CA 1
ATOM 750 C C . GLU A 1 87 ? 10.148 0.497 -26.682 1.00 93.25 87 GLU A C 1
ATOM 752 O O . GLU A 1 87 ? 10.444 -0.110 -27.709 1.00 93.25 87 GLU A O 1
ATOM 757 N N . THR A 1 88 ? 9.501 1.665 -26.728 1.00 92.94 88 THR A N 1
ATOM 758 C CA . THR A 1 88 ? 9.003 2.269 -27.980 1.00 92.94 88 THR A CA 1
ATOM 759 C C . THR A 1 88 ? 9.996 3.219 -28.656 1.00 92.94 88 THR A C 1
ATOM 761 O O . THR A 1 88 ? 9.847 3.513 -29.845 1.00 92.94 88 THR A O 1
ATOM 764 N N . VAL A 1 89 ? 11.023 3.700 -27.946 1.00 92.31 89 VAL A N 1
ATOM 765 C CA . VAL A 1 89 ? 12.042 4.593 -28.517 1.00 92.31 89 VAL A CA 1
ATOM 766 C C . VAL A 1 89 ? 12.859 3.873 -29.600 1.00 92.31 89 VAL A C 1
ATOM 768 O O . VAL A 1 89 ? 13.439 2.815 -29.334 1.00 92.31 89 VAL A O 1
ATOM 771 N N . PRO A 1 90 ? 12.992 4.462 -30.809 1.00 89.31 90 PRO A N 1
ATOM 772 C CA . PRO A 1 90 ? 13.798 3.885 -31.877 1.00 89.31 90 PRO A CA 1
ATOM 773 C C . PRO A 1 90 ? 15.250 3.648 -31.451 1.00 89.31 90 PRO A C 1
ATOM 775 O O . PRO A 1 90 ? 15.894 4.529 -30.878 1.00 89.31 90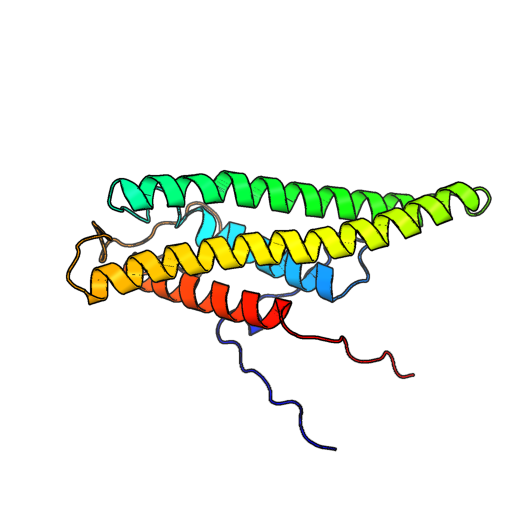 PRO A O 1
ATOM 778 N N . ASN A 1 91 ? 15.812 2.498 -31.832 1.00 82.31 91 ASN A N 1
ATOM 779 C CA . ASN A 1 91 ? 17.206 2.130 -31.537 1.00 82.31 91 ASN A CA 1
ATOM 780 C C . ASN A 1 91 ? 18.246 3.115 -32.103 1.00 82.31 91 ASN A C 1
ATOM 782 O O . ASN A 1 91 ? 19.395 3.131 -31.659 1.00 82.31 91 ASN A O 1
ATOM 786 N N . SER A 1 92 ? 17.856 3.942 -33.075 1.00 85.62 92 SER A N 1
ATOM 787 C CA . SER A 1 92 ? 18.685 5.016 -33.619 1.00 85.62 92 SER A CA 1
ATOM 788 C C . SER A 1 92 ? 18.919 6.158 -32.621 1.00 85.62 92 SER A C 1
ATOM 790 O O . SER A 1 92 ? 19.941 6.834 -32.715 1.00 85.62 92 SER A O 1
ATOM 792 N N . ASN A 1 93 ? 18.041 6.354 -31.631 1.00 90.94 93 ASN A N 1
ATOM 793 C CA . ASN A 1 93 ? 18.161 7.415 -30.629 1.00 90.94 93 ASN A CA 1
ATOM 794 C C . ASN A 1 93 ? 18.751 6.901 -29.302 1.00 90.94 93 ASN A C 1
ATOM 796 O O . ASN A 1 93 ? 18.107 6.918 -28.249 1.00 90.94 93 ASN A O 1
ATOM 800 N N . LYS A 1 94 ? 20.003 6.429 -29.362 1.00 90.38 94 LYS A N 1
ATOM 801 C CA . LYS A 1 94 ? 20.703 5.800 -28.226 1.00 90.38 94 LYS A CA 1
ATOM 802 C C . LYS A 1 94 ? 20.821 6.714 -27.001 1.00 90.38 94 LYS A C 1
ATOM 804 O O . LYS A 1 94 ? 20.512 6.284 -25.897 1.00 90.38 94 LYS A O 1
ATOM 809 N N . VAL A 1 95 ? 21.179 7.985 -27.202 1.00 93.44 95 VAL A N 1
ATOM 810 C CA . VAL A 1 95 ? 21.377 8.958 -26.109 1.00 93.44 95 VAL A CA 1
ATOM 811 C C . VAL A 1 95 ? 20.087 9.192 -25.321 1.00 93.44 95 VAL A C 1
ATOM 813 O O . VAL A 1 95 ? 20.107 9.272 -24.094 1.00 93.44 95 VAL A O 1
ATOM 816 N N . TYR A 1 96 ? 18.946 9.306 -26.005 1.00 92.56 96 TYR A N 1
ATOM 817 C CA . TYR A 1 96 ? 17.664 9.475 -25.323 1.00 92.56 96 TYR A CA 1
ATOM 818 C C . TYR A 1 96 ? 17.250 8.204 -24.574 1.00 92.56 96 TYR A C 1
ATOM 820 O O . TYR A 1 96 ? 16.814 8.289 -23.426 1.00 92.56 96 TYR A O 1
ATOM 828 N N . ARG A 1 97 ? 17.465 7.026 -25.174 1.00 92.75 97 ARG A N 1
ATOM 829 C CA . ARG A 1 97 ? 17.205 5.734 -24.524 1.00 92.75 97 ARG A CA 1
ATOM 830 C C . ARG A 1 97 ? 18.028 5.560 -23.244 1.00 92.75 97 ARG A C 1
ATOM 832 O O . ARG A 1 97 ? 17.474 5.179 -22.220 1.00 92.75 97 ARG A O 1
ATOM 839 N N . GLU A 1 98 ? 19.316 5.897 -23.266 1.00 93.44 98 GLU A N 1
ATOM 840 C CA . GLU A 1 98 ? 20.188 5.854 -22.081 1.00 93.44 98 GLU A CA 1
ATOM 841 C C . GLU A 1 98 ? 19.700 6.786 -20.961 1.00 93.44 98 GLU A C 1
ATOM 843 O O . GLU A 1 98 ? 19.707 6.406 -19.788 1.00 93.44 98 GLU A O 1
ATOM 848 N N . ARG A 1 99 ? 19.207 7.984 -21.306 1.00 94.75 99 ARG A N 1
ATOM 849 C CA . ARG A 1 99 ? 18.596 8.901 -20.327 1.00 94.75 99 ARG A CA 1
ATOM 850 C C . ARG A 1 99 ? 17.344 8.308 -19.691 1.00 94.75 99 ARG A C 1
ATOM 852 O O . ARG A 1 99 ? 17.179 8.437 -18.481 1.00 94.75 99 ARG A O 1
ATOM 859 N N . LEU A 1 100 ? 16.486 7.658 -20.479 1.00 94.69 100 LEU A N 1
ATOM 860 C CA . LEU A 1 100 ? 15.285 7.000 -19.962 1.00 94.69 100 LEU A CA 1
ATOM 861 C C . LEU A 1 100 ? 15.624 5.822 -19.043 1.00 94.69 100 LEU A C 1
ATOM 863 O O . LEU A 1 100 ? 14.983 5.682 -18.011 1.00 94.69 100 LEU A O 1
ATOM 867 N N . ILE A 1 101 ? 16.647 5.025 -19.365 1.00 93.75 101 ILE A N 1
ATOM 868 C CA . ILE A 1 101 ? 17.117 3.930 -18.497 1.00 93.75 101 ILE A CA 1
ATOM 869 C C . ILE A 1 101 ? 17.648 4.483 -17.165 1.00 93.75 101 ILE A C 1
ATOM 871 O O . ILE A 1 101 ? 17.304 3.987 -16.098 1.00 93.75 101 ILE A O 1
ATOM 875 N N . SER A 1 102 ? 18.444 5.554 -17.204 1.00 94.81 102 SER A N 1
ATOM 876 C CA . SER A 1 102 ? 18.930 6.211 -15.981 1.00 94.81 102 SER A CA 1
ATOM 877 C C . SER A 1 102 ? 17.781 6.765 -15.127 1.00 94.81 102 SER A C 1
ATOM 879 O O . SER A 1 102 ? 17.782 6.621 -13.900 1.00 94.81 102 SER A O 1
ATOM 881 N N . LEU A 1 103 ? 16.774 7.359 -15.777 1.00 95.12 103 LEU A N 1
ATOM 882 C CA . LEU A 1 103 ? 15.557 7.825 -15.119 1.00 95.12 103 LEU A CA 1
ATOM 883 C C . LEU A 1 103 ? 14.785 6.659 -14.489 1.00 95.12 103 LEU A C 1
ATOM 885 O O . LEU A 1 103 ? 14.465 6.732 -13.311 1.00 95.12 103 LEU A O 1
ATOM 889 N N . GLU A 1 104 ? 14.558 5.571 -15.223 1.00 95.56 104 GLU A N 1
ATOM 890 C CA . GLU A 1 104 ? 13.904 4.352 -14.730 1.00 95.56 104 GLU A CA 1
ATOM 891 C C . GLU A 1 104 ? 14.572 3.836 -13.450 1.00 95.56 104 GLU A C 1
ATOM 893 O O . GLU A 1 104 ? 13.896 3.644 -12.444 1.00 95.56 104 GLU A O 1
ATOM 898 N N . THR A 1 105 ? 15.901 3.735 -13.420 1.00 93.31 105 THR A N 1
ATOM 899 C CA . THR A 1 105 ? 16.631 3.245 -12.239 1.00 93.31 105 THR A CA 1
ATOM 900 C C . THR A 1 105 ? 16.510 4.188 -11.034 1.00 93.31 105 THR A C 1
ATOM 902 O O . THR A 1 105 ? 16.587 3.770 -9.870 1.00 93.31 105 THR A O 1
ATOM 905 N N . LYS A 1 106 ? 16.362 5.494 -11.274 1.00 94.31 106 LYS A N 1
ATOM 906 C CA . LYS A 1 106 ? 16.097 6.474 -10.215 1.00 94.31 106 LYS A CA 1
ATOM 907 C C . LYS A 1 106 ? 14.666 6.330 -9.692 1.00 94.31 106 LYS A C 1
ATOM 909 O O . LYS A 1 106 ? 14.492 6.220 -8.481 1.00 94.31 106 LYS A O 1
ATOM 914 N N . GLU A 1 107 ? 13.685 6.299 -10.585 1.00 94.38 107 GLU A N 1
ATOM 915 C CA . GLU A 1 107 ? 12.264 6.212 -10.235 1.00 94.38 107 GLU A CA 1
ATOM 916 C C . GLU A 1 107 ? 11.922 4.871 -9.570 1.00 94.38 107 GLU A C 1
ATOM 918 O O . GLU A 1 107 ? 11.172 4.850 -8.602 1.00 94.38 107 GLU A O 1
ATOM 923 N N . TYR A 1 108 ? 12.557 3.767 -9.977 1.00 94.25 108 TYR A N 1
ATOM 924 C CA . TYR A 1 108 ? 12.459 2.475 -9.288 1.00 94.25 108 TYR A CA 1
ATOM 925 C C . TYR A 1 108 ? 12.829 2.603 -7.801 1.00 94.25 108 TYR A C 1
ATOM 927 O O . TYR A 1 108 ? 12.067 2.194 -6.928 1.00 94.25 108 TYR A O 1
ATOM 935 N N . ARG A 1 109 ? 13.968 3.233 -7.480 1.00 91.75 109 ARG A N 1
ATOM 936 C CA . ARG A 1 109 ? 14.387 3.424 -6.078 1.00 91.75 109 ARG A CA 1
ATOM 937 C C . ARG A 1 109 ? 13.420 4.319 -5.311 1.00 91.75 109 ARG A C 1
ATOM 939 O O . ARG A 1 109 ? 13.133 4.051 -4.145 1.00 91.75 109 ARG A O 1
ATOM 946 N N . ASP A 1 110 ? 12.930 5.371 -5.956 1.00 92.19 110 ASP A N 1
ATOM 947 C CA . ASP A 1 110 ? 11.974 6.293 -5.348 1.00 92.19 110 ASP A CA 1
ATOM 948 C C . ASP A 1 110 ? 10.629 5.606 -5.054 1.00 92.19 110 ASP A C 1
ATOM 950 O O . ASP A 1 110 ? 10.074 5.796 -3.972 1.00 92.19 110 ASP A O 1
ATOM 954 N N . LEU A 1 111 ? 10.159 4.718 -5.938 1.00 94.62 111 LEU A N 1
ATOM 955 C CA . LEU A 1 111 ? 8.971 3.887 -5.715 1.00 94.62 111 LEU A CA 1
ATOM 956 C C . LEU A 1 111 ? 9.096 3.017 -4.465 1.00 94.62 111 LEU A C 1
ATOM 958 O O . LEU A 1 111 ? 8.188 3.020 -3.629 1.00 94.62 111 LEU A O 1
ATOM 962 N N . ILE A 1 112 ? 10.213 2.302 -4.304 1.00 93.44 112 ILE A N 1
ATOM 963 C CA . ILE A 1 112 ? 10.444 1.453 -3.124 1.00 93.44 112 ILE A CA 1
ATOM 964 C C . ILE A 1 112 ? 10.419 2.299 -1.844 1.00 93.44 112 ILE A C 1
ATOM 966 O O . ILE A 1 112 ? 9.742 1.953 -0.874 1.00 93.44 112 ILE A O 1
ATOM 970 N N . ILE A 1 113 ? 11.097 3.452 -1.851 1.00 92.69 113 ILE A N 1
ATOM 971 C CA . ILE A 1 113 ? 11.155 4.359 -0.695 1.00 92.69 113 ILE A CA 1
ATOM 972 C C . ILE A 1 113 ? 9.771 4.927 -0.365 1.00 92.69 113 ILE A C 1
ATOM 974 O O . ILE A 1 113 ? 9.375 4.930 0.803 1.00 92.69 113 ILE A O 1
ATOM 978 N N . LYS A 1 114 ? 9.029 5.413 -1.365 1.00 95.31 114 LYS A N 1
ATOM 979 C CA . LYS A 1 114 ? 7.681 5.971 -1.183 1.00 95.31 114 LYS A CA 1
ATOM 980 C C . LYS A 1 114 ? 6.707 4.920 -0.665 1.00 95.31 114 LYS A C 1
ATOM 982 O O . LYS A 1 114 ? 5.980 5.204 0.283 1.00 95.31 114 LYS A O 1
ATOM 987 N N . THR A 1 115 ? 6.753 3.709 -1.217 1.00 97.00 115 THR A N 1
ATOM 988 C CA . THR A 1 115 ? 5.920 2.592 -0.754 1.00 97.00 115 THR A CA 1
ATOM 989 C C . THR A 1 115 ? 6.248 2.242 0.694 1.00 97.00 115 THR A C 1
ATOM 991 O O . THR A 1 115 ? 5.353 2.184 1.531 1.00 97.00 115 THR A O 1
ATOM 994 N N . GLY A 1 116 ? 7.533 2.103 1.035 1.00 95.50 116 GLY A N 1
ATOM 995 C CA . GLY A 1 116 ? 7.954 1.847 2.411 1.00 95.50 116 GLY A CA 1
ATOM 996 C C . GLY A 1 116 ? 7.468 2.925 3.382 1.00 95.50 116 GLY A C 1
ATOM 997 O O . GLY A 1 116 ? 6.919 2.597 4.429 1.00 95.50 116 GLY A O 1
ATOM 998 N N . ARG A 1 117 ? 7.609 4.211 3.031 1.00 95.81 117 ARG A N 1
ATOM 999 C CA . ARG A 1 117 ? 7.121 5.334 3.855 1.00 95.81 117 ARG A CA 1
ATOM 1000 C C . ARG A 1 117 ? 5.613 5.283 4.079 1.00 95.81 117 ARG A C 1
ATOM 1002 O O . ARG A 1 117 ? 5.186 5.433 5.220 1.00 95.81 117 ARG A O 1
ATOM 1009 N N . PHE A 1 118 ? 4.840 5.045 3.021 1.00 97.62 118 PHE A N 1
ATOM 1010 C CA . PHE A 1 118 ? 3.391 4.877 3.111 1.00 97.62 118 PHE A CA 1
ATOM 1011 C C . PHE A 1 118 ? 3.025 3.745 4.077 1.00 97.62 118 PHE A C 1
ATOM 1013 O O . PHE A 1 118 ? 2.266 3.959 5.019 1.00 97.62 118 PHE A O 1
ATOM 1020 N N . LEU A 1 119 ? 3.635 2.566 3.921 1.00 97.56 119 LEU A N 1
ATOM 1021 C CA . LEU A 1 119 ? 3.331 1.424 4.783 1.00 97.56 119 LEU A CA 1
ATOM 1022 C C . LEU A 1 119 ? 3.783 1.631 6.231 1.00 97.56 119 LEU A C 1
ATOM 1024 O O . LEU A 1 119 ? 3.099 1.189 7.145 1.00 97.56 119 LEU A O 1
ATOM 1028 N N . TYR A 1 120 ? 4.912 2.305 6.470 1.00 96.69 120 TYR A N 1
ATOM 1029 C CA . TYR A 1 120 ? 5.324 2.659 7.831 1.00 96.69 120 TYR A CA 1
ATOM 1030 C C . TYR A 1 120 ? 4.329 3.620 8.485 1.00 96.69 120 TYR A C 1
ATOM 1032 O O . TYR A 1 120 ? 3.983 3.421 9.648 1.00 96.69 120 TYR A O 1
ATOM 1040 N N . SER A 1 121 ? 3.861 4.632 7.747 1.00 97.00 121 SER A N 1
ATOM 1041 C CA . SER A 1 121 ? 2.820 5.560 8.210 1.00 97.00 121 SER A CA 1
ATOM 1042 C C . SER A 1 121 ? 1.543 4.802 8.578 1.00 97.00 121 SER A C 1
ATOM 1044 O O . SER A 1 121 ? 1.034 4.932 9.690 1.00 97.00 121 SER A O 1
ATOM 1046 N N . LEU A 1 122 ? 1.096 3.918 7.683 1.00 98.19 122 LEU A N 1
ATOM 1047 C CA . LEU A 1 122 ? -0.082 3.080 7.871 1.00 98.19 122 LEU A CA 1
ATOM 1048 C C . LEU A 1 122 ? 0.055 2.141 9.073 1.00 98.19 122 LEU A C 1
ATOM 1050 O O . LEU A 1 122 ? -0.846 2.072 9.904 1.00 98.19 122 LEU A O 1
ATOM 1054 N N . LEU A 1 123 ? 1.194 1.457 9.208 1.00 97.75 123 LEU A N 1
ATOM 1055 C CA . LEU A 1 123 ? 1.450 0.567 10.337 1.00 97.75 123 LEU A CA 1
ATOM 1056 C C . LEU A 1 123 ? 1.415 1.338 11.656 1.00 97.75 123 LEU A C 1
ATOM 1058 O O . LEU A 1 123 ? 0.776 0.894 12.601 1.00 97.75 123 LEU A O 1
ATOM 1062 N N . SER A 1 124 ? 2.068 2.500 11.698 1.00 97.31 124 SER A N 1
ATOM 1063 C CA . SER A 1 124 ? 2.152 3.330 12.904 1.00 97.31 124 SER A CA 1
ATOM 1064 C C . SER A 1 124 ? 0.771 3.824 13.335 1.00 97.31 124 SER A C 1
ATOM 1066 O O . SER A 1 124 ? 0.460 3.817 14.522 1.00 97.31 124 SER A O 1
ATOM 1068 N N . PHE A 1 125 ? -0.073 4.198 12.371 1.00 98.00 125 PHE A N 1
ATOM 1069 C CA . PHE A 1 125 ? -1.469 4.564 12.598 1.00 98.00 125 PHE A CA 1
ATOM 1070 C C . PHE A 1 125 ? -2.300 3.397 13.151 1.00 98.00 125 PHE A C 1
ATOM 1072 O O . PHE A 1 125 ? -3.026 3.553 14.130 1.00 98.00 125 PHE A O 1
ATOM 1079 N N . VAL A 1 126 ? -2.188 2.206 12.560 1.00 97.94 126 VAL A N 1
ATOM 1080 C CA . VAL A 1 126 ? -2.934 1.037 13.048 1.00 97.94 126 VAL A CA 1
ATOM 1081 C C . VAL A 1 126 ? -2.447 0.624 14.442 1.00 97.94 126 VAL A C 1
ATOM 1083 O O . VAL A 1 126 ? -3.256 0.332 15.322 1.00 97.94 126 VAL A O 1
ATOM 1086 N N . GLU A 1 127 ? -1.135 0.647 14.683 1.00 97.88 127 GLU A N 1
ATOM 1087 C CA . GLU A 1 127 ? -0.556 0.360 15.998 1.00 97.88 127 GLU A CA 1
ATOM 1088 C C . GLU A 1 127 ? -0.965 1.382 17.053 1.00 97.88 127 GLU A C 1
ATOM 1090 O O . GLU A 1 127 ? -1.193 0.982 18.195 1.00 97.88 127 GLU A O 1
ATOM 1095 N N . SER A 1 128 ? -1.097 2.667 16.708 1.00 97.50 128 SER A N 1
ATOM 1096 C CA . SER A 1 128 ? -1.538 3.679 17.670 1.00 97.50 128 SER A CA 1
ATOM 1097 C C . SER A 1 128 ? -2.956 3.391 18.161 1.00 97.50 128 SER A C 1
ATOM 1099 O O . SER A 1 128 ? -3.169 3.350 19.370 1.00 97.50 128 SER A O 1
ATOM 1101 N N . ILE A 1 129 ? -3.885 3.058 17.256 1.00 97.62 129 ILE A N 1
ATOM 1102 C CA . ILE A 1 129 ? -5.259 2.673 17.619 1.00 97.62 129 ILE A CA 1
ATOM 1103 C C . ILE A 1 129 ? -5.244 1.429 18.513 1.00 97.62 129 ILE A C 1
ATOM 1105 O O . ILE A 1 129 ? -5.819 1.428 19.601 1.00 97.62 129 ILE A O 1
ATOM 1109 N N . LEU A 1 130 ? -4.563 0.363 18.077 1.00 96.44 130 LEU A N 1
ATOM 1110 C CA . LEU A 1 130 ? -4.534 -0.907 18.808 1.00 96.44 130 LEU A CA 1
ATOM 1111 C C . LEU A 1 130 ? -3.880 -0.778 20.191 1.00 96.44 130 LEU A C 1
ATOM 1113 O O . LEU A 1 130 ? -4.265 -1.491 21.119 1.00 96.44 130 LEU A O 1
ATOM 1117 N N . ASN A 1 131 ? -2.875 0.086 20.339 1.00 96.38 131 ASN A N 1
ATOM 1118 C CA . ASN A 1 131 ? -2.197 0.306 21.613 1.00 96.38 131 ASN A CA 1
ATOM 1119 C C . ASN A 1 131 ? -3.026 1.173 22.565 1.00 96.38 131 ASN A C 1
ATOM 1121 O O . ASN A 1 131 ? -3.097 0.826 23.743 1.00 96.38 131 ASN A O 1
ATOM 1125 N N . SER A 1 132 ? -3.691 2.223 22.076 1.00 94.75 132 SER A N 1
ATOM 1126 C CA . SER A 1 132 ? -4.623 3.024 22.882 1.00 94.75 132 SER A CA 1
ATOM 1127 C C . SER A 1 132 ? -5.774 2.174 23.430 1.00 94.75 132 SER A C 1
ATOM 1129 O O . SER A 1 132 ? -6.020 2.173 24.635 1.00 94.75 132 SER A O 1
ATOM 1131 N N . GLU A 1 133 ? -6.390 1.332 22.594 1.00 92.81 133 GLU A N 1
ATOM 1132 C CA . GLU A 1 133 ? -7.446 0.403 23.031 1.00 92.81 133 GLU A CA 1
ATOM 1133 C C . GLU A 1 133 ? -6.952 -0.565 24.123 1.00 92.81 133 GLU A C 1
ATOM 1135 O O . GLU A 1 133 ? -7.649 -0.826 25.104 1.00 92.81 133 GLU A O 1
ATOM 1140 N N . LYS A 1 134 ? -5.714 -1.072 24.010 1.00 93.12 134 LYS A N 1
ATOM 1141 C CA . LYS A 1 134 ? -5.098 -1.926 25.047 1.00 93.12 134 LYS A CA 1
ATOM 1142 C C . LYS A 1 134 ? -4.853 -1.192 26.364 1.00 93.12 134 LYS A C 1
ATOM 1144 O O . LYS A 1 134 ? -4.827 -1.837 27.409 1.00 93.12 134 LYS A O 1
ATOM 1149 N N . GLN A 1 135 ? -4.642 0.120 26.317 1.00 94.56 135 GLN A N 1
ATOM 1150 C CA . GLN A 1 135 ? -4.465 0.969 27.497 1.00 94.56 135 GLN A CA 1
ATOM 1151 C C . GLN A 1 135 ? -5.804 1.393 28.123 1.00 94.56 135 GLN A C 1
ATOM 1153 O O . GLN A 1 135 ? -5.809 2.032 29.172 1.00 94.56 135 GLN A O 1
ATOM 1158 N N . GLY A 1 136 ? -6.934 0.990 27.528 1.00 91.62 136 GLY A N 1
ATOM 1159 C CA . GLY A 1 136 ? -8.278 1.324 27.996 1.00 91.62 136 GLY A CA 1
ATOM 1160 C C . GLY A 1 136 ? -8.803 2.659 27.468 1.00 91.62 136 GLY A C 1
ATOM 1161 O O . GLY A 1 136 ? -9.856 3.111 27.915 1.00 91.62 136 GLY A O 1
ATOM 1162 N N . GLU A 1 137 ? -8.097 3.292 26.529 1.00 92.75 137 GLU A N 1
ATOM 1163 C CA . GLU A 1 137 ? -8.589 4.472 25.820 1.00 92.75 137 GLU A CA 1
ATOM 1164 C C . GLU A 1 137 ? -9.574 4.042 24.730 1.00 92.75 137 GLU A C 1
ATOM 1166 O O . GLU A 1 137 ? -9.299 3.116 23.972 1.00 92.75 137 GLU A O 1
ATOM 1171 N N . THR A 1 138 ? -10.716 4.723 24.626 1.00 91.62 138 THR A N 1
ATOM 1172 C CA . THR A 1 138 ? -11.695 4.469 23.560 1.00 91.62 138 THR A CA 1
ATOM 1173 C C . THR A 1 138 ? -11.350 5.302 22.329 1.00 91.62 138 THR A C 1
ATOM 1175 O O . THR A 1 138 ? -11.757 6.460 22.214 1.00 91.62 138 THR A O 1
ATOM 1178 N N . VAL A 1 139 ? -10.594 4.709 21.409 1.00 95.19 139 VAL A N 1
ATOM 1179 C CA . VAL A 1 139 ? -10.222 5.302 20.116 1.00 95.19 139 VAL A CA 1
ATOM 1180 C C . VAL A 1 139 ? -11.095 4.752 18.996 1.00 95.19 139 VAL A C 1
ATOM 1182 O O . VAL A 1 139 ? -11.520 5.518 18.132 1.00 95.19 139 VAL A O 1
ATOM 1185 N N . LEU A 1 140 ? -11.396 3.452 19.006 1.00 95.44 140 LEU A N 1
ATOM 1186 C CA . LEU A 1 140 ? -12.288 2.812 18.042 1.00 95.44 140 LEU A CA 1
ATOM 1187 C C . LEU A 1 140 ? -13.732 2.906 18.545 1.00 95.44 140 LEU A C 1
ATOM 1189 O O . LEU A 1 140 ? -14.139 2.189 19.4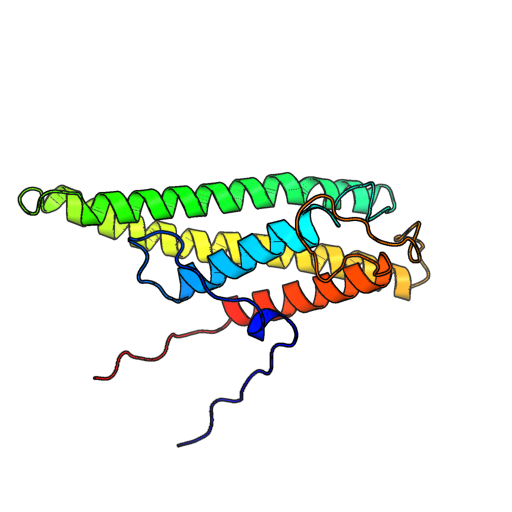52 1.00 95.44 140 LEU A O 1
ATOM 1193 N N . LEU A 1 141 ? -14.522 3.806 17.954 1.00 95.38 141 LEU A N 1
ATOM 1194 C CA . LEU A 1 141 ? -15.834 4.183 18.498 1.00 95.38 141 LEU A CA 1
ATOM 1195 C C . LEU A 1 141 ? -16.932 3.142 18.240 1.00 95.38 141 LEU A C 1
ATOM 1197 O O . LEU A 1 141 ? -17.913 3.085 18.975 1.00 95.38 141 LEU A O 1
ATOM 1201 N N . GLU A 1 142 ? -16.794 2.349 17.177 1.00 95.38 142 GLU A N 1
ATOM 1202 C CA . GLU A 1 142 ? -17.773 1.333 16.767 1.00 95.38 142 GLU A CA 1
ATOM 1203 C C . GLU A 1 142 ? -17.052 0.014 16.404 1.00 95.38 142 GLU A C 1
ATOM 1205 O O . GLU A 1 142 ? -17.035 -0.371 15.235 1.00 95.38 142 GLU A O 1
ATOM 1210 N N . PRO A 1 143 ? -16.417 -0.681 17.371 1.00 94.50 143 PRO A N 1
ATOM 1211 C CA . PRO A 1 143 ? -15.548 -1.830 17.092 1.00 94.50 143 PRO A CA 1
ATOM 1212 C C . PRO A 1 143 ? -16.284 -3.030 16.486 1.00 94.50 143 PRO A C 1
ATOM 1214 O O . PRO A 1 143 ? -15.720 -3.710 15.631 1.00 94.50 143 PRO A O 1
ATOM 1217 N N . ASP A 1 144 ? -17.539 -3.250 16.886 1.00 96.62 144 ASP A N 1
ATOM 1218 C CA . ASP A 1 144 ? -18.376 -4.375 16.442 1.00 96.62 144 ASP A CA 1
ATOM 1219 C C . ASP A 1 144 ? -19.178 -4.060 15.170 1.00 96.62 144 ASP A C 1
ATOM 1221 O O . ASP A 1 144 ? -19.985 -4.868 14.705 1.00 96.62 144 ASP A O 1
ATOM 1225 N N . LYS A 1 145 ? -18.995 -2.866 14.594 1.00 96.31 145 LYS A N 1
ATOM 1226 C CA . LYS A 1 145 ? -19.671 -2.489 13.356 1.00 96.31 145 LYS A CA 1
ATOM 1227 C C . LYS A 1 145 ? -19.210 -3.387 12.223 1.00 96.31 145 LYS A C 1
ATOM 1229 O O . LYS A 1 145 ? -18.017 -3.490 11.964 1.00 96.31 145 LYS A O 1
ATOM 1234 N N . VAL A 1 146 ? -20.169 -3.956 11.506 1.00 95.81 146 VAL A N 1
ATOM 1235 C CA . VAL A 1 146 ? -19.895 -4.727 10.297 1.00 95.81 146 VAL A CA 1
ATOM 1236 C C . VAL A 1 146 ? -19.420 -3.797 9.182 1.00 95.81 146 VAL A C 1
ATOM 1238 O O . VAL A 1 146 ? -20.112 -2.834 8.831 1.00 95.81 146 VAL A O 1
ATOM 1241 N N . VAL A 1 147 ? -18.245 -4.099 8.637 1.00 94.44 147 VAL A N 1
ATOM 1242 C CA . VAL A 1 147 ? -17.648 -3.405 7.496 1.00 94.44 147 VAL A CA 1
ATOM 1243 C C . VAL A 1 147 ? -18.456 -3.698 6.236 1.00 94.44 147 VAL A C 1
ATOM 1245 O O . VAL A 1 147 ? -18.837 -4.843 5.987 1.00 94.44 147 VAL A O 1
ATOM 1248 N N . LYS A 1 148 ? -18.712 -2.637 5.464 1.00 91.19 148 LYS A N 1
ATOM 1249 C CA . LYS A 1 148 ? -19.373 -2.685 4.157 1.00 91.19 148 LYS A CA 1
ATOM 1250 C C . LYS A 1 148 ? -18.527 -1.965 3.114 1.00 91.19 148 LYS A C 1
ATOM 1252 O O . LYS A 1 148 ? -18.393 -0.740 3.152 1.00 91.19 148 LYS A O 1
ATOM 1257 N N . ILE A 1 149 ? -17.964 -2.715 2.189 1.00 87.94 149 ILE A N 1
ATOM 1258 C CA . ILE A 1 149 ? -17.157 -2.279 1.061 1.00 87.94 149 ILE A CA 1
ATOM 1259 C C . ILE A 1 149 ? -18.053 -2.283 -0.175 1.00 87.94 149 ILE A C 1
ATOM 1261 O O . ILE A 1 149 ? -18.588 -3.307 -0.595 1.00 87.94 149 ILE A O 1
ATOM 1265 N N . GLU A 1 150 ? -18.250 -1.107 -0.762 1.00 78.06 150 GLU A N 1
ATOM 1266 C CA . GLU A 1 150 ? -18.988 -0.987 -2.016 1.00 78.06 150 GLU A CA 1
ATOM 1267 C C . GLU A 1 150 ? -18.117 -1.466 -3.189 1.00 78.06 150 GLU A C 1
ATOM 1269 O O . GLU A 1 150 ? -16.971 -1.037 -3.327 1.00 78.06 150 GLU A O 1
ATOM 1274 N N . GLY A 1 151 ? -18.665 -2.315 -4.066 1.00 69.56 151 GLY A N 1
ATOM 1275 C CA . GLY A 1 151 ? -17.998 -2.743 -5.300 1.00 69.56 151 GLY A CA 1
ATOM 1276 C C . GLY A 1 151 ? -17.757 -4.250 -5.394 1.00 69.56 151 GLY A C 1
ATOM 1277 O O . GLY A 1 151 ? -18.687 -5.042 -5.251 1.00 69.56 151 GLY A O 1
ATOM 1278 N N . GLU A 1 152 ? -16.530 -4.640 -5.750 1.00 66.06 152 GLU A N 1
ATOM 1279 C CA . GLU A 1 152 ? -16.143 -6.045 -5.922 1.00 66.06 152 GLU A CA 1
ATOM 1280 C C . GLU A 1 152 ? -16.085 -6.811 -4.590 1.00 66.06 152 GLU A C 1
ATOM 1282 O O . GLU A 1 152 ? -15.938 -6.220 -3.526 1.00 66.06 152 GLU A O 1
ATOM 1287 N N . ILE A 1 153 ? -16.128 -8.148 -4.671 1.00 77.38 153 ILE A N 1
ATOM 1288 C CA . ILE A 1 153 ? -15.972 -9.055 -3.524 1.00 77.38 153 ILE A CA 1
ATOM 1289 C C . ILE A 1 153 ? -14.682 -8.710 -2.769 1.00 77.38 153 ILE A C 1
ATOM 1291 O O . ILE A 1 153 ? -13.596 -8.834 -3.345 1.00 77.38 153 ILE A O 1
ATOM 1295 N N . SER A 1 154 ? -14.837 -8.303 -1.507 1.00 83.88 154 SER A N 1
ATOM 1296 C CA . SER A 1 154 ? -13.767 -8.025 -0.550 1.00 83.88 154 SER A CA 1
ATOM 1297 C C . SER A 1 154 ? -13.724 -9.112 0.523 1.00 83.88 154 SER A C 1
ATOM 1299 O O . SER A 1 154 ? -14.759 -9.595 0.979 1.00 83.88 154 SER A O 1
ATOM 1301 N N . ASN A 1 155 ? -12.519 -9.493 0.935 1.00 86.94 155 ASN A N 1
ATOM 1302 C CA . ASN A 1 155 ? -12.271 -10.490 1.974 1.00 86.94 155 ASN A CA 1
ATOM 1303 C C . ASN A 1 155 ? -12.615 -9.983 3.379 1.00 86.94 155 ASN A C 1
ATOM 1305 O O . ASN A 1 155 ? -12.843 -10.795 4.273 1.00 86.94 155 ASN A O 1
ATOM 1309 N N . ILE A 1 156 ? -12.638 -8.663 3.576 1.00 91.25 156 ILE A N 1
ATOM 1310 C CA . ILE A 1 156 ? -12.987 -8.050 4.862 1.00 91.25 156 ILE A CA 1
ATOM 1311 C C . ILE A 1 156 ? -14.468 -7.655 4.960 1.00 91.25 156 ILE A C 1
ATOM 1313 O O . ILE A 1 156 ? -14.911 -7.200 6.015 1.00 91.25 156 ILE A O 1
ATOM 1317 N N . GLU A 1 157 ? -15.240 -7.830 3.883 1.00 91.00 157 GLU A N 1
ATOM 1318 C CA . GLU A 1 157 ? -16.691 -7.637 3.894 1.00 91.00 157 GLU A CA 1
ATOM 1319 C C . GLU A 1 157 ? -17.334 -8.555 4.940 1.00 91.00 157 GLU A C 1
ATOM 1321 O O . GLU A 1 157 ? -17.064 -9.756 4.989 1.00 91.00 157 GLU A O 1
ATOM 1326 N N . GLY A 1 158 ? -18.208 -8.003 5.781 1.00 91.44 158 GLY A N 1
ATOM 1327 C CA . GLY A 1 158 ? -18.884 -8.785 6.818 1.00 91.44 158 GLY A CA 1
ATOM 1328 C C . GLY A 1 158 ? -18.080 -8.979 8.109 1.00 91.44 158 GLY A C 1
ATOM 1329 O O . GLY A 1 158 ? -18.671 -9.387 9.110 1.00 91.44 158 GLY A O 1
ATOM 1330 N N . LEU A 1 159 ? -16.785 -8.641 8.130 1.00 95.81 159 LEU A N 1
ATOM 1331 C CA . LEU A 1 159 ? -16.005 -8.578 9.369 1.00 95.81 159 LEU A CA 1
ATOM 1332 C C . LEU A 1 159 ? -16.432 -7.382 10.223 1.00 95.81 159 LEU A C 1
ATOM 1334 O O . LEU A 1 159 ? -16.956 -6.382 9.722 1.00 95.81 159 LEU A O 1
ATOM 1338 N N . THR A 1 160 ? -16.162 -7.450 11.522 1.00 97.50 160 THR A N 1
ATOM 1339 C CA . THR A 1 160 ? -16.252 -6.273 12.393 1.00 97.50 160 THR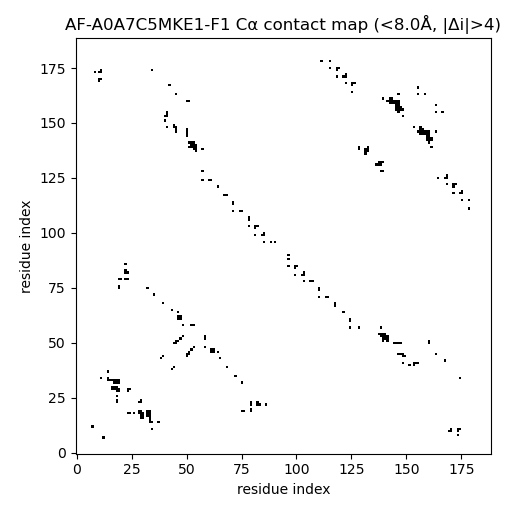 A CA 1
ATOM 1340 C C . THR A 1 160 ? -15.116 -5.287 12.103 1.00 97.50 160 THR A C 1
ATOM 1342 O O . THR A 1 160 ? -14.038 -5.671 11.640 1.00 97.50 160 THR A O 1
ATOM 1345 N N . ALA A 1 161 ? -15.311 -4.005 12.418 1.00 96.62 161 ALA A N 1
ATOM 1346 C CA . ALA A 1 161 ? -14.291 -2.974 12.235 1.00 96.62 161 ALA A CA 1
ATOM 1347 C C . ALA A 1 161 ? -12.983 -3.320 12.964 1.00 96.62 161 ALA A C 1
ATOM 1349 O O . ALA A 1 161 ? -11.894 -3.061 12.452 1.00 96.62 161 ALA A O 1
ATOM 1350 N N . LYS A 1 162 ? -13.080 -3.955 14.136 1.00 96.38 162 LYS A N 1
ATOM 1351 C CA . LYS A 1 162 ? -11.921 -4.444 14.889 1.00 96.38 162 LYS A CA 1
ATOM 1352 C C . LYS A 1 162 ? -11.184 -5.578 14.173 1.00 96.38 162 LYS A C 1
ATOM 1354 O O . LYS A 1 162 ? -9.956 -5.563 14.127 1.00 96.38 162 LYS A O 1
ATOM 1359 N N . GLU A 1 163 ? -11.903 -6.555 13.628 1.00 97.31 163 GLU A N 1
ATOM 1360 C CA . GLU A 1 163 ? -11.304 -7.666 12.874 1.00 97.31 163 GLU A CA 1
ATOM 1361 C C . GLU A 1 163 ? -10.644 -7.173 11.585 1.00 97.31 163 GLU A C 1
ATOM 1363 O O . GLU A 1 163 ? -9.492 -7.515 11.327 1.00 97.31 163 GLU A O 1
ATOM 1368 N N . ALA A 1 164 ? -11.315 -6.299 10.834 1.00 97.19 164 ALA A N 1
ATOM 1369 C CA . ALA A 1 164 ? -10.755 -5.675 9.638 1.00 97.19 164 ALA A CA 1
ATOM 1370 C C . ALA A 1 164 ? -9.508 -4.825 9.949 1.00 97.19 164 ALA A C 1
ATOM 1372 O O . ALA A 1 164 ? -8.544 -4.834 9.184 1.00 97.19 164 ALA A O 1
ATOM 1373 N N . LEU A 1 165 ? -9.470 -4.138 11.100 1.00 97.38 165 LEU A N 1
ATOM 1374 C CA . LEU A 1 165 ? -8.283 -3.401 11.548 1.00 97.38 165 LEU A CA 1
ATOM 1375 C C . LEU A 1 165 ? -7.098 -4.337 11.836 1.00 97.38 165 LEU A C 1
ATOM 1377 O O . LEU A 1 165 ? -5.957 -4.007 11.513 1.00 97.38 165 LEU A O 1
ATOM 1381 N N . LEU A 1 166 ? -7.354 -5.504 12.434 1.00 97.44 166 LEU A N 1
ATOM 1382 C CA . LEU A 1 166 ? -6.331 -6.525 12.679 1.00 97.44 166 LEU A CA 1
ATOM 1383 C C . LEU A 1 166 ? -5.852 -7.188 11.383 1.00 97.44 166 LEU A C 1
ATOM 1385 O O . LEU A 1 166 ? -4.664 -7.494 11.260 1.00 97.44 166 LEU A O 1
ATOM 1389 N N . ASP A 1 167 ? -6.744 -7.383 10.417 1.00 97.56 167 ASP A N 1
ATOM 1390 C CA . ASP A 1 167 ? -6.390 -7.879 9.088 1.00 97.56 167 ASP A CA 1
ATOM 1391 C C . ASP A 1 167 ? -5.490 -6.873 8.351 1.00 97.56 167 ASP A C 1
ATOM 1393 O O . ASP A 1 167 ? -4.392 -7.222 7.913 1.00 97.56 167 ASP A O 1
ATOM 1397 N N . LEU A 1 168 ? -5.860 -5.587 8.360 1.00 98.00 168 LEU A N 1
ATOM 1398 C CA . LEU A 1 168 ? -5.037 -4.503 7.822 1.00 98.00 168 LEU A CA 1
ATOM 1399 C C . LEU A 1 168 ? -3.673 -4.401 8.524 1.00 98.00 168 LEU A C 1
ATOM 1401 O O . LEU A 1 168 ? -2.649 -4.184 7.868 1.00 98.00 168 LEU A O 1
ATOM 1405 N N . TYR A 1 169 ? -3.638 -4.569 9.850 1.00 98.06 169 TYR A N 1
ATOM 1406 C CA . TYR A 1 169 ? -2.395 -4.625 10.622 1.00 98.06 169 TYR A CA 1
ATOM 1407 C C . TYR A 1 169 ? -1.477 -5.740 10.112 1.00 98.06 169 TYR A C 1
ATOM 1409 O O . TYR A 1 169 ? -0.292 -5.509 9.847 1.00 98.06 169 TYR A O 1
ATOM 1417 N N . GLN A 1 170 ? -2.027 -6.945 9.951 1.00 97.62 170 GLN A N 1
ATOM 1418 C CA . GLN A 1 170 ? -1.288 -8.105 9.473 1.00 97.62 170 GLN A CA 1
ATOM 1419 C C . GLN A 1 170 ? -0.796 -7.893 8.037 1.00 97.62 170 GLN A C 1
ATOM 1421 O O . GLN A 1 170 ? 0.397 -8.065 7.788 1.00 97.62 170 GLN A O 1
ATOM 1426 N N . PHE A 1 171 ? -1.662 -7.441 7.127 1.00 97.81 171 PHE A N 1
ATOM 1427 C CA . PHE A 1 171 ? -1.302 -7.138 5.740 1.00 97.81 171 PHE A CA 1
ATOM 1428 C C . PHE A 1 171 ? -0.149 -6.135 5.674 1.00 97.81 171 PHE A C 1
ATOM 1430 O O . PHE A 1 171 ? 0.860 -6.375 5.012 1.00 97.81 171 PHE A O 1
ATOM 1437 N N . THR A 1 172 ? -0.254 -5.034 6.422 1.00 97.38 172 THR A N 1
ATOM 1438 C CA . THR A 1 172 ? 0.758 -3.970 6.410 1.00 97.38 172 THR A CA 1
ATOM 1439 C C . THR A 1 172 ? 2.103 -4.471 6.935 1.00 97.38 172 THR A C 1
ATOM 1441 O O . THR A 1 172 ? 3.151 -4.105 6.399 1.00 97.38 172 THR A O 1
ATOM 1444 N N . LYS A 1 173 ? 2.103 -5.344 7.951 1.00 96.19 173 LYS A N 1
ATOM 1445 C CA . LYS A 1 173 ? 3.330 -5.969 8.469 1.00 96.19 173 LYS A CA 1
ATOM 1446 C C . LYS A 1 173 ? 3.978 -6.911 7.476 1.00 96.19 173 LYS A C 1
ATOM 1448 O O . LYS A 1 173 ? 5.191 -6.834 7.301 1.00 96.19 173 LYS A O 1
ATOM 1453 N N . GLU A 1 174 ? 3.195 -7.782 6.850 1.00 95.94 174 GLU A N 1
ATOM 1454 C CA . GLU A 1 174 ? 3.699 -8.689 5.819 1.00 95.94 174 GLU A CA 1
ATOM 1455 C C . GLU A 1 174 ? 4.271 -7.891 4.643 1.00 95.94 174 GLU A C 1
ATOM 1457 O O . GLU A 1 174 ? 5.368 -8.181 4.173 1.00 95.94 174 GLU A O 1
ATOM 1462 N N . PHE A 1 175 ? 3.590 -6.820 4.225 1.00 96.25 175 PHE A N 1
ATOM 1463 C CA . PHE A 1 175 ? 4.035 -5.989 3.108 1.00 96.25 175 PHE A CA 1
ATOM 1464 C C . PHE A 1 175 ? 5.305 -5.194 3.451 1.00 96.25 175 PHE A C 1
ATOM 1466 O O . PHE A 1 175 ? 6.244 -5.131 2.657 1.00 96.25 175 PHE A O 1
ATOM 1473 N N . LEU A 1 176 ? 5.406 -4.643 4.663 1.00 94.19 176 LEU A N 1
ATOM 1474 C CA . LEU A 1 176 ? 6.647 -4.021 5.132 1.00 94.19 176 LEU A CA 1
ATOM 1475 C C . LEU A 1 176 ? 7.801 -5.013 5.220 1.00 94.19 176 LEU A C 1
ATOM 1477 O O . LEU A 1 176 ? 8.930 -4.643 4.913 1.00 94.19 176 LEU A O 1
ATOM 1481 N N . ASP A 1 177 ? 7.545 -6.237 5.673 1.00 92.81 177 ASP A N 1
ATOM 1482 C CA . ASP A 1 177 ? 8.562 -7.284 5.731 1.00 92.81 177 ASP A CA 1
ATOM 1483 C C . ASP A 1 177 ? 9.041 -7.666 4.325 1.00 92.81 177 ASP A C 1
ATOM 1485 O O . ASP A 1 177 ? 10.249 -7.733 4.106 1.00 92.81 177 ASP A O 1
ATOM 1489 N N . PHE A 1 178 ? 8.122 -7.781 3.361 1.00 90.94 178 PHE A N 1
ATOM 1490 C CA . PHE A 1 178 ? 8.439 -7.992 1.949 1.00 90.94 178 PHE A CA 1
ATOM 1491 C C . PHE A 1 178 ? 9.340 -6.878 1.388 1.00 90.94 178 PHE A C 1
ATOM 1493 O O . PHE A 1 178 ? 10.401 -7.169 0.843 1.00 90.94 178 PHE A O 1
ATOM 1500 N N . ILE A 1 179 ? 8.989 -5.599 1.588 1.00 88.00 179 ILE A N 1
ATOM 1501 C CA . ILE A 1 179 ? 9.809 -4.463 1.112 1.00 88.00 179 ILE A CA 1
ATOM 1502 C C . ILE A 1 179 ? 11.181 -4.413 1.803 1.00 88.00 179 ILE A C 1
ATOM 1504 O O . ILE A 1 179 ? 12.160 -3.945 1.222 1.00 88.00 179 ILE A O 1
ATOM 1508 N N . LYS A 1 180 ? 11.274 -4.876 3.054 1.00 76.81 180 LYS A N 1
ATOM 1509 C CA . LYS A 1 180 ? 12.533 -4.926 3.810 1.00 76.81 180 LYS A CA 1
ATOM 1510 C C . LYS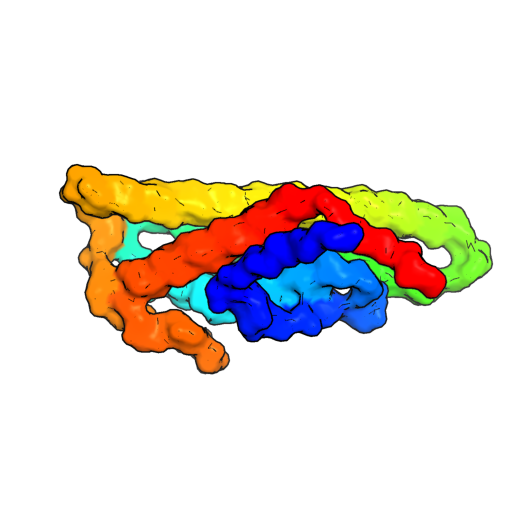 A 1 180 ? 13.438 -6.098 3.422 1.00 76.81 180 LYS A C 1
ATOM 1512 O O . LYS A 1 180 ? 14.561 -6.139 3.926 1.00 76.81 180 LYS A O 1
ATOM 1517 N N . MET A 1 181 ? 13.016 -7.029 2.562 1.00 57.19 181 MET A N 1
ATOM 1518 C CA . MET A 1 181 ? 13.874 -8.129 2.110 1.00 57.19 181 MET A CA 1
ATOM 1519 C C . MET A 1 181 ? 14.983 -7.621 1.170 1.00 57.19 181 MET A C 1
ATOM 1521 O O . MET A 1 181 ? 14.692 -7.147 0.073 1.00 57.19 181 MET A O 1
ATOM 1525 N N . PRO A 1 182 ? 16.279 -7.765 1.518 1.00 40.50 182 PRO A N 1
ATOM 1526 C CA . PRO A 1 182 ? 17.356 -7.527 0.574 1.00 40.50 182 PRO A CA 1
ATOM 1527 C C . PRO A 1 182 ? 17.590 -8.770 -0.300 1.00 40.50 182 PRO A C 1
ATOM 1529 O O . PRO A 1 182 ? 17.933 -9.836 0.210 1.00 40.50 182 PRO A O 1
ATOM 1532 N N . LYS A 1 183 ? 17.555 -8.528 -1.617 1.00 38.22 183 LYS A N 1
ATOM 1533 C CA . LYS A 1 183 ? 18.053 -9.314 -2.767 1.00 38.22 183 LYS A CA 1
ATOM 1534 C C . LYS A 1 183 ? 17.137 -10.396 -3.348 1.00 38.22 183 LYS A C 1
ATOM 1536 O O . LYS A 1 183 ? 17.067 -11.522 -2.867 1.00 38.22 183 LYS A O 1
ATOM 1541 N N . PHE A 1 184 ? 16.609 -10.052 -4.525 1.00 40.38 184 PHE A N 1
ATOM 1542 C CA . PHE A 1 184 ? 16.259 -10.977 -5.595 1.00 40.38 184 PHE A CA 1
ATOM 1543 C C . PHE A 1 184 ? 17.323 -12.057 -5.768 1.00 40.38 184 PHE A C 1
ATOM 1545 O O . PHE A 1 184 ? 18.525 -11.781 -5.850 1.00 40.38 184 PHE A O 1
ATOM 1552 N N . SER A 1 185 ? 16.830 -13.288 -5.855 1.00 28.91 185 SER A N 1
ATOM 1553 C CA . SER A 1 185 ? 17.500 -14.421 -6.466 1.00 28.91 185 SER A CA 1
ATOM 1554 C C . SER A 1 185 ? 18.197 -13.983 -7.748 1.00 28.91 185 SER A C 1
ATOM 1556 O O . SER A 1 185 ? 17.585 -13.401 -8.646 1.00 28.91 185 SER A O 1
ATOM 1558 N N . LYS A 1 186 ? 19.493 -14.284 -7.810 1.00 30.78 186 LYS A N 1
ATOM 1559 C CA . LYS A 1 186 ? 20.243 -14.358 -9.054 1.00 30.78 186 LYS A CA 1
ATOM 1560 C C . LYS A 1 186 ? 19.398 -15.068 -10.111 1.00 30.78 186 LYS A C 1
ATOM 1562 O O . LYS A 1 186 ? 18.861 -16.142 -9.856 1.00 30.78 186 LYS A O 1
ATOM 1567 N N . ILE A 1 187 ? 19.342 -14.471 -11.289 1.00 33.00 187 ILE A N 1
ATOM 1568 C CA . ILE A 1 187 ? 19.119 -15.217 -12.518 1.00 33.00 187 ILE A CA 1
ATOM 1569 C C . ILE A 1 187 ? 20.395 -16.061 -12.704 1.00 33.00 187 ILE A C 1
ATOM 1571 O O . ILE A 1 187 ? 21.447 -15.523 -13.040 1.00 33.00 187 ILE A O 1
ATOM 1575 N N . GLU A 1 188 ? 20.323 -17.337 -12.337 1.00 32.72 188 GLU A N 1
ATOM 1576 C CA . GLU A 1 188 ? 21.143 -18.446 -12.852 1.00 32.72 188 GLU A CA 1
ATOM 1577 C C . GLU A 1 188 ? 20.122 -19.278 -13.664 1.00 32.72 188 GLU A C 1
ATOM 1579 O O . GLU A 1 188 ? 19.044 -19.552 -13.139 1.00 32.72 188 GLU A O 1
ATOM 1584 N N . GLU A 1 189 ? 20.270 -19.603 -14.948 1.00 31.78 189 GLU A N 1
ATOM 1585 C CA . GLU A 1 189 ? 21.409 -19.683 -15.878 1.00 31.78 189 GLU A CA 1
ATOM 1586 C C . GLU A 1 189 ? 21.049 -19.097 -17.256 1.00 31.78 189 GLU A C 1
ATOM 1588 O O . GLU A 1 189 ? 19.858 -19.163 -17.644 1.00 31.78 189 GLU A O 1
#

Sequence (189 aa):
MKPVEDKDYKILRHIPVFPLNEYSKNQEINTIWSYLNFFGKEYLGFLSNQNLKLDYSHSYQRDKFYGEYNDLIKVFKEYGNILRQIETVPNSNKVYRERLISLETKEYRDLIIKTGRFLYSLLSFVESILNSEKQGETVLLEPDKVVKIEGEISNIEGLTAKEALLDLYQFTKEFLDFIKMPKFSKIEE